Protein 4DUN (pdb70)

Foldseek 3Di:
DWKKFWKAFLDPDPLFHAIEIEIEDQDDDDPVVLLCVLLVVQGQKYWYWHDDDPAIEIWIYGNHGTDFDDPRVVQVNVLCCCVPPVPNDAWHWYQTSNGIFIWGCDPQKIKGKFFQDAWAWDDDDPLLCVLLQDDAPTWTDDLETEGEHAAPVVQLPDDDDLVSVVVVVSHQWYKYKYQDPPWRIEIWIGGSVVVDTGSDDQVVCSHVQVVSCVVVVDQWTWYKYPDPSIGIWTWGHDDPRMIMTMRGMDTDDIDDDDD

Organism: Clostridioides difficile (strain 630) (NCBI:txid272563)

Nearest PDB structures (foldseek):
  4dun-assembly1_A-2  TM=1.004E+00  e=3.482E-59  Clostridioides difficile 630
  1s7j-assembly2_B  TM=9.615E-01  e=5.589E-38  Enterococcus faecalis V583
  5iwe-assembly1_A-2  TM=8.434E-01  e=1.874E-20  Pseudomonas fluorescens
  1xub-assembly1_A-2  TM=8.445E-01  e=2.837E-20  Pseudomonas fluorescens
  9f96-assembly1_A  TM=8.084E-01  e=5.776E-20  Pseudomonas fluorescens

Secondary structure (DSSP, 8-state):
-EEEEEEEET-SSTT-SEEEEEEEESS---HHHHHHHHHHH-SSEEEEEEEETTEEEEEEE-SS-EES--HHHHHHHHHHIIIIISTT-SEEEEEETTEEEEEEEETTEEEEEEE----EE----HHHHHHSSS--SEEEESSSEEEE-S-HHHHHH----HHHHTT-TT-S-EEEEEE-SSSSEEEEEEETTTTEEES--STTHHHHHHHHHHHHT-SEEEEEE-SSS-EEEEEEE-SSSEEEEEE-EEEEEEEEE--

Structure (mmCIF, N/CA/C/O backbone):
data_4DUN
#
_entry.id   4DUN
#
_cell.length_a   63.650
_cell.length_b   63.650
_cell.length_c   135.120
_cell.angle_alpha   90.00
_cell.angle_beta   90.00
_cell.angle_gamma   120.00
#
_symmetry.space_group_name_H-M   'P 31 2 1'
#
loop_
_entity.id
_entity.type
_entity.pdbx_description
1 polymer 'Putative phenazine biosynthesis PhzC/PhzF protein'
2 non-polymer 'SULFATE ION'
3 non-polymer 2-[BIS-(2-HYDROXY-ETHYL)-AMINO]-2-HYDROXYMETHYL-PROPANE-1,3-DIOL
4 non-polymer 'NICKEL (II) ION'
5 water water
#
loop_
_atom_site.group_PDB
_atom_site.id
_atom_site.type_symbol
_atom_site.label_atom_id
_atom_site.label_alt_id
_atom_site.label_comp_id
_atom_site.label_asym_id
_atom_site.label_entity_id
_atom_site.label_seq_id
_atom_site.pdbx_PDB_ins_code
_atom_site.Cartn_x
_atom_site.Cartn_y
_atom_site.Cartn_z
_atom_site.occupancy
_atom_site.B_iso_or_equiv
_atom_site.auth_seq_id
_atom_site.auth_comp_id
_atom_site.auth_asym_id
_atom_site.auth_atom_id
_atom_site.pdbx_PDB_model_num
ATOM 1 N N . ALA A 1 3 ? 28.757 38.091 59.657 0.50 38.22 0 ALA A N 1
ATOM 2 C CA . ALA A 1 3 ? 28.733 38.710 58.338 0.50 37.54 0 ALA A CA 1
ATOM 3 C C . ALA A 1 3 ? 27.298 38.878 57.829 0.50 40.35 0 ALA A C 1
ATOM 4 O O . ALA A 1 3 ? 27.024 39.842 57.116 0.50 40.19 0 ALA A O 1
ATOM 6 N N . MET A 1 4 ? 26.381 37.953 58.202 1.00 35.22 1 MET A N 1
ATOM 7 C CA . MET A 1 4 ? 24.988 38.034 57.780 1.00 33.31 1 MET A CA 1
ATOM 8 C C . MET A 1 4 ? 24.105 38.437 58.963 1.00 28.67 1 MET A C 1
ATOM 9 O O . MET A 1 4 ? 24.238 37.882 60.062 1.00 25.54 1 MET A O 1
ATOM 14 N N . GLU A 1 5 ? 23.225 39.429 58.741 1.00 23.43 2 GLU A N 1
ATOM 15 C CA . GLU A 1 5 ? 22.283 39.900 59.772 1.00 21.37 2 GLU A CA 1
ATOM 16 C C . GLU A 1 5 ? 21.230 38.834 60.006 1.00 22.85 2 GLU A C 1
ATOM 17 O O . GLU A 1 5 ? 20.747 38.218 59.049 1.00 23.28 2 GLU A O 1
ATOM 23 N N . TYR A 1 6 ? 20.878 38.595 61.266 1.00 18.47 3 TYR A N 1
ATOM 24 C CA . TYR A 1 6 ? 19.934 37.528 61.600 1.00 17.01 3 TYR A CA 1
ATOM 25 C C . TYR A 1 6 ? 18.950 38.021 62.654 1.00 19.34 3 TYR A C 1
ATOM 26 O O . TYR A 1 6 ? 19.334 38.730 63.596 1.00 18.97 3 TYR A O 1
ATOM 35 N N . TYR A 1 7 ? 17.670 37.680 62.454 1.00 15.06 4 TYR A N 1
ATOM 36 C CA . TYR A 1 7 ? 16.555 38.129 63.269 1.00 15.22 4 TYR A CA 1
ATOM 37 C C . TYR A 1 7 ? 15.616 36.993 63.568 1.00 19.50 4 TYR A C 1
ATOM 38 O O . TYR A 1 7 ? 15.358 36.164 62.690 1.00 19.45 4 TYR A O 1
ATOM 47 N N . ILE A 1 8 ? 15.059 36.977 64.778 1.00 16.01 5 ILE A N 1
ATOM 48 C CA . ILE A 1 8 ? 13.989 36.051 65.157 1.00 15.20 5 ILE A CA 1
ATOM 49 C C . ILE A 1 8 ? 12.758 36.916 65.351 1.00 18.76 5 ILE A C 1
ATOM 50 O O . ILE A 1 8 ? 12.779 37.826 66.177 1.00 18.13 5 ILE A O 1
ATOM 55 N N . VAL A 1 9 ? 11.713 36.659 64.564 1.00 15.52 6 VAL A N 1
ATOM 56 C CA . VAL A 1 9 ? 10.499 37.479 64.537 1.00 15.69 6 VAL A CA 1
ATOM 57 C C . VAL A 1 9 ? 9.273 36.612 64.730 1.00 19.36 6 VAL A C 1
ATOM 58 O O . VAL A 1 9 ? 9.167 35.559 64.092 1.00 18.55 6 VAL A O 1
ATOM 62 N N . ASP A 1 10 ? 8.309 37.104 65.533 1.00 16.30 7 ASP A N 1
ATOM 63 C CA . ASP A 1 10 ? 7.004 36.451 65.730 1.00 15.52 7 ASP A CA 1
ATOM 64 C C . ASP A 1 10 ? 5.982 37.097 64.792 1.00 18.65 7 ASP A C 1
ATOM 65 O O . ASP A 1 10 ? 5.707 38.289 64.930 1.00 18.19 7 ASP A O 1
ATOM 70 N N A SER A 1 11 ? 5.426 36.315 63.852 0.50 15.24 8 SER A N 1
ATOM 71 N N B SER A 1 11 ? 5.446 36.325 63.828 0.50 16.08 8 SER A N 1
ATOM 72 C CA A SER A 1 11 ? 4.445 36.808 62.873 0.50 14.92 8 SER A CA 1
ATOM 73 C CA B SER A 1 11 ? 4.464 36.824 62.849 0.50 16.12 8 SER A CA 1
ATOM 74 C C A SER A 1 11 ? 3.035 36.642 63.387 0.50 18.10 8 SER A C 1
ATOM 75 C C B SER A 1 11 ? 3.048 36.648 63.374 0.50 18.72 8 SER A C 1
ATOM 76 O O A SER A 1 11 ? 2.755 35.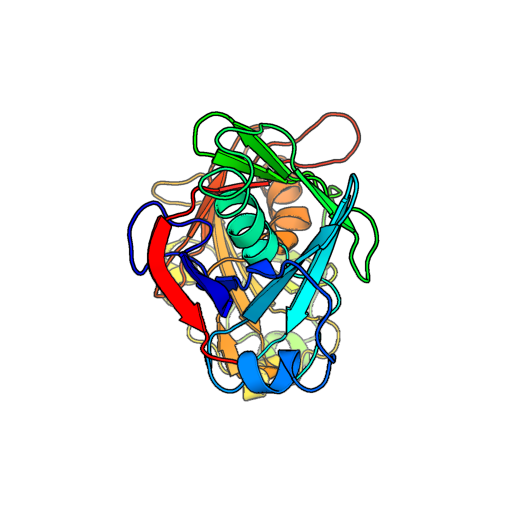652 64.062 0.50 17.11 8 SER A O 1
ATOM 77 O O B SER A 1 11 ? 2.779 35.651 64.043 0.50 17.84 8 SER A O 1
ATOM 82 N N . PHE A 1 12 ? 2.137 37.595 63.045 1.00 15.78 9 PHE A N 1
ATOM 83 C CA . PHE A 1 12 ? 0.726 37.624 63.519 1.00 15.25 9 PHE A CA 1
ATOM 84 C C . PHE A 1 12 ? 0.711 37.655 65.074 1.00 20.52 9 PHE A C 1
ATOM 85 O O . PHE A 1 12 ? -0.096 36.970 65.715 1.00 19.34 9 PHE A O 1
ATOM 93 N N . ALA A 1 13 ? 1.653 38.403 65.661 1.00 18.81 10 ALA A N 1
ATOM 94 C CA . ALA A 1 13 ? 1.796 38.495 67.112 1.00 20.70 10 ALA A CA 1
ATOM 95 C C . ALA A 1 13 ? 1.687 39.924 67.555 1.00 28.17 10 ALA A C 1
ATOM 96 O O . ALA A 1 13 ? 2.357 40.788 66.986 1.00 25.50 10 ALA A O 1
ATOM 98 N N . THR A 1 14 ? 0.816 40.148 68.553 1.00 30.16 11 THR A N 1
ATOM 99 C CA . THR A 1 14 ? 0.493 41.424 69.208 1.00 32.54 11 THR A CA 1
ATOM 100 C C . THR A 1 14 ? 1.468 41.638 70.380 1.00 36.92 11 THR A C 1
ATOM 101 O O . THR A 1 14 ? 1.545 42.758 70.896 1.00 40.40 11 THR A O 1
ATOM 105 N N . LYS A 1 15 ? 2.203 40.552 70.799 1.00 27.22 12 LYS A N 1
ATOM 106 C CA . LYS A 1 15 ? 3.165 40.477 71.911 1.00 24.90 12 LYS A CA 1
ATOM 107 C C . LYS A 1 15 ? 4.224 39.394 71.662 1.00 24.54 12 LYS A C 1
ATOM 108 O O . LYS A 1 15 ? 3.951 38.409 70.980 1.00 22.08 12 LYS A O 1
ATOM 114 N N . LEU A 1 16 ? 5.397 39.537 72.276 1.00 22.64 13 LEU A N 1
ATOM 115 C CA . LEU A 1 16 ? 6.469 38.550 72.220 1.00 21.84 13 LEU A CA 1
ATOM 116 C C . LEU A 1 16 ? 5.967 37.191 72.725 1.00 22.09 13 LEU A C 1
ATOM 117 O O . LEU A 1 16 ? 5.115 37.159 73.633 1.00 21.51 13 LEU A O 1
ATOM 122 N N . PHE A 1 17 ? 6.460 36.085 72.109 1.00 18.85 14 PHE A N 1
ATOM 123 C CA . PHE A 1 17 ? 6.185 34.649 72.385 1.00 18.73 14 PHE A CA 1
ATOM 124 C C . PHE A 1 17 ? 4.820 34.164 71.849 1.00 21.56 14 PHE A C 1
ATOM 125 O O . PHE A 1 17 ? 4.395 33.035 72.142 1.00 22.17 14 PHE A O 1
ATOM 133 N N . LYS A 1 18 ? 4.150 35.010 71.074 1.00 18.21 15 LYS A N 1
ATOM 134 C CA . LYS A 1 18 ? 2.881 34.682 70.441 1.00 17.18 15 LYS A CA 1
ATOM 135 C C . LYS A 1 18 ? 3.129 34.542 68.943 1.00 19.43 15 LYS A C 1
ATOM 136 O O . LYS A 1 18 ? 4.272 34.677 6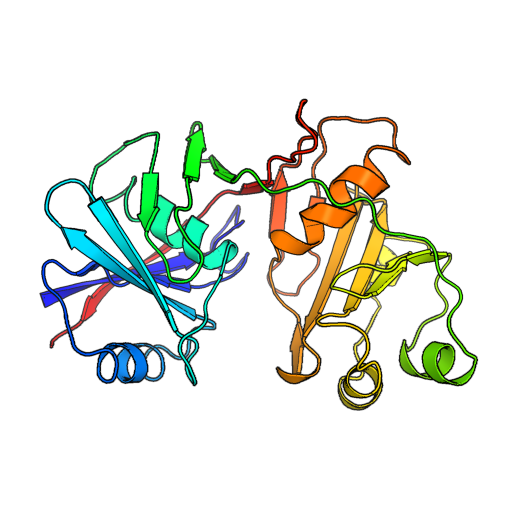8.472 1.00 18.84 15 LYS A O 1
ATOM 142 N N . GLY A 1 19 ? 2.083 34.215 68.206 1.00 16.73 16 GLY A N 1
ATOM 143 C CA . GLY A 1 19 ? 2.188 34.101 66.759 1.00 14.91 16 GLY A CA 1
ATOM 144 C C . GLY A 1 19 ? 3.048 32.952 66.275 1.00 18.97 16 GLY A C 1
ATOM 145 O O . GLY A 1 19 ? 3.313 31.999 67.027 1.00 18.75 16 GLY A O 1
ATOM 146 N N . ASN A 1 20 ? 3.494 33.046 65.015 1.00 15.88 17 ASN A N 1
ATOM 147 C CA . ASN A 1 20 ? 4.283 31.990 64.348 1.00 15.26 17 ASN A CA 1
ATOM 148 C C . ASN A 1 20 ? 5.765 32.446 64.222 1.00 20.51 17 ASN A C 1
ATOM 149 O O . ASN A 1 20 ? 6.039 33.402 63.481 1.00 21.69 17 ASN A O 1
ATOM 154 N N . PRO A 1 21 ? 6.721 31.834 64.983 1.00 17.78 18 PRO A N 1
ATOM 155 C CA . PRO A 1 21 ? 8.111 32.329 64.952 1.00 17.63 18 PRO A CA 1
ATOM 156 C C . PRO A 1 21 ? 8.909 31.914 63.707 1.00 21.14 18 PRO A C 1
ATOM 157 O O . PRO A 1 21 ? 8.805 30.780 63.223 1.00 19.66 18 PRO A O 1
ATOM 161 N N . ALA A 1 22 ? 9.716 32.850 63.188 1.00 18.35 19 ALA A N 1
ATOM 162 C CA . ALA A 1 22 ? 10.596 32.571 62.046 1.00 16.90 19 ALA A CA 1
ATOM 163 C C . ALA A 1 22 ? 11.959 33.196 62.258 1.00 18.71 19 ALA A C 1
ATOM 164 O O . ALA A 1 22 ? 12.072 34.255 62.877 1.00 18.66 19 ALA A O 1
ATOM 166 N N . GLY A 1 23 ? 12.985 32.541 61.733 1.00 14.94 20 GLY A N 1
ATOM 167 C CA . GLY A 1 23 ? 14.319 33.114 61.626 1.00 14.34 20 GLY A CA 1
ATOM 168 C C . GLY A 1 23 ? 14.330 33.867 60.303 1.00 18.12 20 GLY A C 1
ATOM 169 O O . GLY A 1 23 ? 13.647 33.466 59.355 1.00 18.45 20 GLY A O 1
ATOM 170 N N . VAL A 1 24 ? 15.031 35.001 60.225 1.00 14.72 21 VAL A N 1
ATOM 171 C CA . VAL A 1 24 ? 15.140 35.788 58.993 1.00 14.30 21 VAL A CA 1
ATOM 172 C C . VAL A 1 24 ? 16.609 36.162 58.830 1.00 19.21 21 VAL A C 1
ATOM 173 O O . VAL A 1 24 ? 17.138 36.928 59.641 1.00 18.57 21 VAL A O 1
ATOM 177 N N A CYS A 1 25 ? 17.254 35.639 57.787 0.50 15.06 22 CYS A N 1
ATOM 178 N N B CYS A 1 25 ? 17.251 35.616 57.782 0.50 18.40 22 CYS A N 1
ATOM 179 C CA A CYS A 1 25 ? 18.669 35.874 57.507 0.50 15.49 22 CYS A CA 1
ATOM 180 C CA B CYS A 1 25 ? 18.638 35.896 57.407 0.50 20.40 22 CYS A CA 1
ATOM 181 C C A CYS A 1 25 ? 18.798 36.771 56.268 0.50 20.41 22 CYS A C 1
ATOM 182 C C B CYS A 1 25 ? 18.625 36.895 56.284 0.50 22.97 22 CYS A C 1
ATOM 183 O O A CYS A 1 25 ? 18.330 36.389 55.189 0.50 19.85 22 CYS A O 1
ATOM 184 O O B CYS A 1 25 ? 17.924 36.684 55.284 0.50 22.35 22 CYS A O 1
ATOM 189 N N . VAL A 1 26 ? 19.381 37.984 56.434 1.00 19.09 23 VAL A N 1
ATOM 190 C CA . VAL A 1 26 ? 19.486 38.971 55.363 1.00 19.87 23 VAL A CA 1
ATOM 191 C C . VAL A 1 26 ? 20.908 38.934 54.824 1.00 23.92 23 VAL A C 1
ATOM 192 O O . VAL A 1 26 ? 21.867 39.157 55.579 1.00 23.27 23 VAL A O 1
ATOM 196 N N . LEU A 1 27 ? 21.040 38.607 53.525 1.00 22.33 24 LEU A N 1
ATOM 197 C CA . LEU A 1 27 ? 22.342 38.444 52.872 1.00 24.35 24 LEU A CA 1
ATOM 198 C C . LEU A 1 27 ? 22.632 39.510 51.836 1.00 30.16 24 LEU A C 1
ATOM 199 O O . LEU A 1 27 ? 21.748 39.858 51.048 1.00 29.79 24 LEU A O 1
ATOM 204 N N . ASP A 1 28 ? 23.901 39.953 51.779 1.00 35.74 25 ASP A N 1
ATOM 205 C CA . ASP A 1 28 ? 24.390 40.915 50.786 1.00 38.74 25 ASP A CA 1
ATOM 206 C C . ASP A 1 28 ? 24.739 40.192 49.491 1.00 42.33 25 ASP A C 1
ATOM 207 O O . ASP A 1 28 ? 24.689 40.778 48.408 1.00 45.74 25 ASP A O 1
ATOM 212 N N . ARG A 1 29 ? 25.151 38.929 49.620 1.00 34.89 26 ARG A N 1
ATOM 213 C CA . ARG A 1 29 ? 25.576 38.064 48.522 1.00 34.94 26 ARG A CA 1
ATOM 214 C C . ARG A 1 29 ? 24.952 36.682 48.658 1.00 36.15 26 ARG A C 1
ATOM 215 O O . ARG A 1 29 ? 24.515 36.307 49.743 1.00 33.90 26 ARG A O 1
ATOM 223 N N . ARG A 1 30 ? 24.967 35.909 47.572 1.00 32.77 27 ARG A N 1
ATOM 224 C CA . ARG A 1 30 ? 24.450 34.547 47.562 1.00 31.31 27 ARG A CA 1
ATOM 225 C C . ARG A 1 30 ? 25.325 33.632 48.359 1.00 31.63 27 ARG A C 1
ATOM 226 O O . ARG A 1 30 ? 26.553 33.774 48.354 1.00 31.43 27 ARG A O 1
ATOM 234 N N . ILE A 1 31 ? 24.693 32.666 49.023 1.00 25.39 28 ILE A N 1
ATOM 235 C CA . ILE A 1 31 ? 25.394 31.607 49.732 1.00 23.37 28 ILE A CA 1
ATOM 236 C C . ILE A 1 31 ? 24.823 30.275 49.191 1.00 24.48 28 ILE A C 1
ATOM 237 O O . ILE A 1 31 ? 23.687 30.262 48.687 1.00 24.25 28 ILE A O 1
ATOM 242 N N . PRO A 1 32 ? 25.548 29.151 49.293 1.00 21.42 29 PRO A N 1
ATOM 243 C CA . PRO A 1 32 ? 24.998 27.894 48.769 1.00 21.26 29 PRO A CA 1
ATOM 244 C C . PRO A 1 32 ? 23.692 27.487 49.448 1.00 23.34 29 PRO A C 1
ATOM 245 O O . PRO A 1 32 ? 23.513 27.768 50.638 1.00 20.20 29 PRO A O 1
ATOM 249 N N . LEU A 1 33 ? 22.786 26.824 48.695 1.00 20.92 30 LEU A N 1
ATOM 250 C CA . LEU A 1 33 ? 21.523 26.295 49.249 1.00 20.48 30 LEU A CA 1
ATOM 251 C C . LEU A 1 33 ? 21.819 25.307 50.382 1.00 24.45 30 LEU A C 1
ATOM 252 O O . LEU A 1 33 ? 21.060 25.273 51.357 1.00 23.15 30 LEU A O 1
ATOM 257 N N A GLU A 1 34 ? 22.913 24.507 50.267 0.50 20.64 31 GLU A N 1
ATOM 258 N N B GLU A 1 34 ? 22.928 24.520 50.254 0.50 21.70 31 GLU A N 1
ATOM 259 C CA A GLU A 1 34 ? 23.308 23.558 51.321 0.50 20.04 31 GLU A CA 1
ATOM 260 C CA B GLU A 1 34 ? 23.401 23.562 51.267 0.50 21.71 31 GLU A CA 1
ATOM 261 C C A GLU A 1 34 ? 23.672 24.298 52.624 0.50 22.73 31 GLU A C 1
ATOM 262 C C B GLU A 1 34 ? 23.694 24.291 52.598 0.50 23.59 31 GLU A C 1
ATOM 263 O O A GLU A 1 34 ? 23.388 23.789 53.712 0.50 21.55 31 GLU A O 1
ATOM 264 O O B GLU A 1 34 ? 23.386 23.768 53.673 0.50 22.62 31 GLU A O 1
ATOM 275 N N . LEU A 1 35 ? 24.279 25.496 52.513 1.00 19.59 32 LEU A N 1
ATOM 276 C CA . LEU A 1 35 ? 24.598 26.311 53.689 1.00 18.76 32 LEU A CA 1
ATOM 277 C C . LEU A 1 35 ? 23.301 26.906 54.282 1.00 19.71 32 LEU A C 1
ATOM 278 O O . LEU A 1 35 ? 23.173 26.948 55.508 1.00 17.49 32 LEU A O 1
ATOM 283 N N . MET A 1 36 ? 22.331 27.335 53.417 1.00 16.79 33 MET A N 1
ATOM 284 C CA . MET A 1 36 ? 21.051 27.843 53.928 1.00 15.37 33 MET A CA 1
ATOM 285 C C . MET A 1 36 ? 20.363 26.739 54.739 1.00 17.88 33 MET A C 1
ATOM 286 O O . MET A 1 36 ? 19.856 27.013 55.829 1.00 17.67 33 MET A O 1
ATOM 291 N N . GLN A 1 37 ? 20.386 25.475 54.229 1.00 17.63 34 GLN A N 1
ATOM 292 C CA . GLN A 1 37 ? 19.783 24.351 54.938 1.00 16.77 34 GLN A CA 1
ATOM 293 C C . GLN A 1 37 ? 20.460 24.128 56.295 1.00 19.57 34 GLN A C 1
ATOM 294 O O . GLN A 1 37 ? 19.756 23.915 57.293 1.00 19.44 34 GLN A O 1
ATOM 300 N N . LYS A 1 38 ? 21.817 24.157 56.341 1.00 16.84 35 LYS A N 1
ATOM 301 C CA . LYS A 1 38 ? 22.550 23.955 57.613 1.00 17.79 35 LYS A CA 1
ATOM 302 C C . LYS A 1 38 ? 22.174 25.015 58.625 1.00 18.79 35 LYS A C 1
ATOM 303 O O . LYS A 1 38 ? 21.979 24.696 59.811 1.00 18.53 35 LYS A O 1
ATOM 309 N N . ILE A 1 39 ? 22.045 26.271 58.155 1.00 16.02 36 ILE A N 1
ATOM 310 C CA . ILE A 1 39 ? 21.657 27.409 59.005 1.00 14.18 36 ILE A CA 1
ATOM 311 C C . ILE A 1 39 ? 20.246 27.192 59.554 1.00 17.30 36 ILE A C 1
ATOM 312 O O . ILE A 1 39 ? 20.037 27.390 60.755 1.00 16.53 36 ILE A O 1
ATOM 317 N N . ALA A 1 40 ? 19.301 26.753 58.701 1.00 16.58 37 ALA A N 1
ATOM 318 C CA . ALA A 1 40 ? 17.907 26.503 59.132 1.00 17.66 37 ALA A CA 1
ATOM 319 C C . ALA A 1 40 ? 17.852 25.360 60.166 1.00 20.46 37 ALA A C 1
ATOM 320 O O . ALA A 1 40 ? 17.091 25.455 61.131 1.00 19.75 37 ALA A O 1
ATOM 322 N N A GLU A 1 41 ? 18.677 24.321 59.979 0.50 17.37 38 GLU A N 1
ATOM 323 N N B GLU A 1 41 ? 18.678 24.304 59.984 0.50 17.50 38 GLU A N 1
ATOM 324 C CA A GLU A 1 41 ? 18.774 23.186 60.891 0.50 17.34 38 GLU A CA 1
ATOM 325 C CA B GLU A 1 41 ? 18.761 23.193 60.938 0.50 17.51 38 GLU A CA 1
ATOM 326 C C A GLU A 1 41 ? 19.363 23.631 62.248 0.50 20.03 38 GLU A C 1
ATOM 327 C C B GLU A 1 41 ? 19.301 23.704 62.270 0.50 19.92 38 GLU A C 1
ATOM 328 O O A GLU A 1 41 ? 18.907 23.162 63.299 0.50 18.94 38 GLU A O 1
ATOM 329 O O B GLU A 1 41 ? 18.771 23.338 63.323 0.50 18.71 38 GLU A O 1
ATOM 340 N N . GLU A 1 42 ? 20.365 24.531 62.214 1.00 16.82 39 GLU A N 1
ATOM 341 C CA . GLU A 1 42 ? 21.036 25.079 63.400 1.00 16.96 39 GLU A CA 1
ATOM 342 C C . GLU A 1 42 ? 20.062 25.951 64.218 1.00 18.95 39 GLU A C 1
ATOM 343 O O . GLU A 1 42 ? 19.991 25.814 65.446 1.00 18.14 39 GLU A O 1
ATOM 349 N N . ASN A 1 43 ? 19.282 26.801 63.537 1.00 16.10 40 ASN A N 1
ATOM 350 C CA . ASN A 1 43 ? 18.280 27.628 64.199 1.00 15.62 40 ASN A CA 1
ATOM 351 C C . ASN A 1 43 ? 17.179 26.781 64.859 1.00 19.57 40 ASN A C 1
ATOM 352 O O . ASN A 1 43 ? 16.708 27.119 65.955 1.00 17.46 40 ASN A O 1
ATOM 357 N N . ASN A 1 44 ? 16.781 25.682 64.189 1.00 16.64 41 ASN A N 1
ATOM 358 C CA . ASN A 1 44 ? 15.720 24.770 64.622 1.00 17.11 41 ASN A CA 1
ATOM 359 C C . ASN A 1 44 ? 14.360 25.486 64.793 1.00 21.07 41 ASN A C 1
ATOM 360 O O . ASN A 1 44 ? 13.479 25.005 65.514 1.00 20.18 41 ASN A O 1
ATOM 365 N N . LEU A 1 45 ? 14.188 26.627 64.112 1.00 17.63 42 LEU A N 1
ATOM 366 C CA . LEU A 1 45 ? 12.913 27.321 64.118 1.00 16.99 42 LEU A CA 1
ATOM 367 C C . LEU A 1 45 ? 12.031 26.709 63.002 1.00 19.17 42 LEU A C 1
ATOM 368 O O . LEU A 1 45 ? 12.573 26.109 62.074 1.00 19.02 42 LEU A O 1
ATOM 373 N N . PRO A 1 46 ? 10.680 26.802 63.094 1.00 16.33 43 PRO A N 1
ATOM 374 C CA . PRO A 1 46 ? 9.806 26.165 62.079 1.00 15.72 43 PRO A CA 1
ATOM 375 C C . PRO A 1 46 ? 10.245 26.460 60.637 1.00 18.83 43 PRO A C 1
ATOM 376 O O . PRO A 1 46 ? 10.275 25.559 59.790 1.00 17.14 43 PRO A O 1
ATOM 380 N N . GLU A 1 47 ? 10.662 27.710 60.396 1.00 16.06 44 GLU A N 1
ATOM 381 C CA . GLU A 1 47 ? 11.290 28.126 59.146 1.00 15.69 44 GLU A CA 1
ATOM 382 C C . GLU A 1 47 ? 12.340 29.182 59.410 1.00 18.76 44 GLU A C 1
ATOM 383 O O . GLU A 1 47 ? 12.186 29.995 60.340 1.00 18.91 44 GLU A O 1
ATOM 389 N N . THR A 1 48 ? 13.386 29.196 58.561 1.00 15.15 45 THR A N 1
ATOM 390 C CA . THR A 1 48 ? 14.343 30.294 58.420 1.00 15.16 45 THR A CA 1
ATOM 391 C C . THR A 1 48 ? 14.161 30.818 57.005 1.00 17.88 45 THR A C 1
ATOM 392 O O . THR A 1 48 ? 14.285 30.052 56.033 1.00 17.47 45 THR A O 1
ATOM 396 N N . ALA A 1 49 ? 13.868 32.119 56.896 1.00 15.28 46 ALA A N 1
ATOM 397 C CA . ALA A 1 49 ? 13.731 32.849 55.636 1.00 15.87 46 ALA A CA 1
ATOM 398 C C . ALA A 1 49 ? 15.085 33.460 55.272 1.00 18.88 46 ALA A C 1
ATOM 399 O O . ALA A 1 49 ? 15.802 33.943 56.159 1.00 19.08 46 ALA A O 1
ATOM 401 N N . PHE A 1 50 ? 15.466 33.365 54.005 1.00 14.94 47 PHE A N 1
ATOM 402 C CA . PHE A 1 50 ? 16.730 33.926 53.517 1.00 15.51 47 PHE A CA 1
ATOM 403 C C . PHE A 1 50 ? 16.401 34.954 52.481 1.00 19.82 47 PHE A C 1
ATOM 404 O O . PHE A 1 50 ? 15.778 34.609 51.4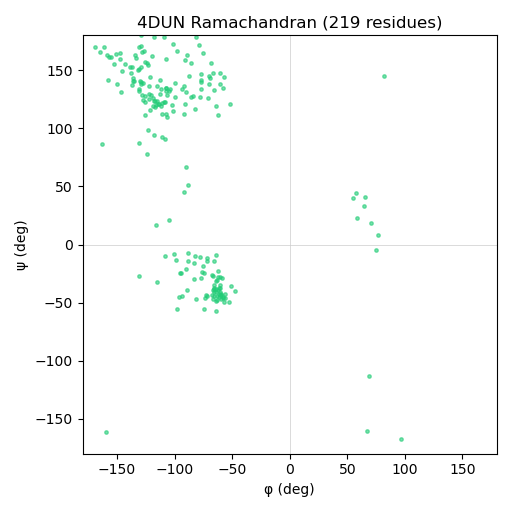73 1.00 18.51 47 PHE A O 1
ATOM 412 N N . VAL A 1 51 ? 16.793 36.209 52.722 1.00 18.78 48 VAL A N 1
ATOM 413 C CA . VAL A 1 51 ? 16.549 37.319 51.802 1.00 20.46 48 VAL A CA 1
ATOM 414 C C . VAL A 1 51 ? 17.874 37.710 51.164 1.00 25.02 48 VAL A C 1
ATOM 415 O O . VAL A 1 51 ? 18.826 38.051 51.883 1.00 23.95 48 VAL A O 1
ATOM 419 N N . VAL A 1 52 ? 17.937 37.673 49.825 1.00 23.24 49 VAL A N 1
ATOM 420 C CA . VAL A 1 52 ? 19.114 38.125 49.091 1.00 25.69 49 VAL A CA 1
ATOM 421 C C . VAL A 1 52 ? 18.789 39.496 48.564 1.00 34.00 49 VAL A C 1
ATOM 422 O O . VAL A 1 52 ? 17.878 39.644 47.738 1.00 33.47 49 VAL A O 1
ATOM 426 N N . LYS A 1 53 ? 19.506 40.509 49.052 1.00 33.72 50 LYS A N 1
ATOM 427 C CA . LYS A 1 53 ? 19.269 41.853 48.552 1.00 37.09 50 LYS A CA 1
ATOM 428 C C . LYS A 1 53 ? 20.220 42.104 47.401 1.00 46.28 50 LYS A C 1
ATOM 429 O O . LYS A 1 53 ? 21.435 42.065 47.590 1.00 46.34 50 LYS A O 1
ATOM 435 N N . GLY A 1 54 ? 19.642 42.228 46.205 1.00 46.52 51 GLY A N 1
ATOM 436 C CA . GLY A 1 54 ? 20.344 42.505 44.952 1.00 48.84 51 GLY A CA 1
ATOM 437 C C . GLY A 1 54 ? 19.909 43.821 44.336 1.00 56.22 51 GLY A C 1
ATOM 438 O O . GLY A 1 54 ? 19.018 44.493 44.869 1.00 56.43 51 GLY A O 1
ATOM 439 N N . LYS A 1 55 ? 20.514 44.196 43.196 1.00 55.87 52 LYS A N 1
ATOM 440 C CA . LYS A 1 55 ? 20.191 45.449 42.504 1.00 58.52 52 LYS A CA 1
ATOM 441 C C . LYS A 1 55 ? 18.721 45.443 42.049 1.00 64.38 52 LYS A C 1
ATOM 442 O O . LYS A 1 55 ? 18.327 44.642 41.197 1.00 65.39 52 LYS A O 1
ATOM 448 N N . GLY A 1 56 ? 17.927 46.298 42.681 1.00 60.74 53 GLY A N 1
ATOM 449 C CA . GLY A 1 56 ? 16.510 46.464 42.383 1.00 61.17 53 GLY A CA 1
ATOM 450 C C . GLY A 1 56 ? 15.538 45.390 42.847 1.00 61.42 53 GLY A C 1
ATOM 451 O O . GLY A 1 56 ? 14.334 45.590 42.668 1.00 62.18 53 GLY A O 1
ATOM 452 N N . ASN A 1 57 ? 16.006 44.247 43.442 1.00 54.34 54 ASN A N 1
ATOM 453 C CA . ASN A 1 57 ? 15.061 43.197 43.890 1.00 51.90 54 ASN A CA 1
ATOM 454 C C . ASN A 1 57 ? 15.485 42.402 45.155 1.00 51.43 54 ASN A C 1
ATOM 455 O O . ASN A 1 57 ? 16.659 42.414 45.544 1.00 51.09 54 ASN A O 1
ATOM 460 N N . TYR A 1 58 ? 14.512 41.666 45.756 1.00 28.52 55 TYR A N 1
ATOM 461 C CA . TYR A 1 58 ? 14.748 40.737 46.862 1.00 25.48 55 TYR A CA 1
ATOM 462 C C . TYR A 1 58 ? 14.375 39.333 46.454 1.00 27.96 55 TYR A C 1
ATOM 463 O O . TYR A 1 58 ? 13.227 39.102 46.069 1.00 26.02 55 TYR A O 1
ATOM 472 N N . GLU A 1 59 ? 15.325 38.393 46.553 1.00 23.03 56 GLU A N 1
ATOM 473 C CA . GLU A 1 59 ? 15.028 36.976 46.358 1.00 21.18 56 GLU A CA 1
ATOM 474 C C . GLU A 1 59 ? 14.753 36.415 47.713 1.00 22.41 56 GLU A C 1
ATOM 475 O O . GLU A 1 59 ? 15.507 36.709 48.645 1.00 23.02 56 GLU A O 1
ATOM 481 N N . LEU A 1 60 ? 13.690 35.639 47.848 1.00 16.23 57 LEU A N 1
ATOM 482 C CA . LEU A 1 60 ? 13.294 35.086 49.151 1.00 15.63 57 LEU A CA 1
ATOM 483 C C . LEU A 1 60 ? 13.123 33.582 49.047 1.00 19.60 57 LEU A C 1
ATOM 484 O O . LEU A 1 60 ? 12.382 33.110 48.184 1.00 19.51 57 LEU A O 1
ATOM 489 N N . ARG A 1 61 ? 13.851 32.866 49.904 1.00 15.54 58 ARG A N 1
ATOM 490 C CA . ARG A 1 61 ? 13.684 31.433 50.111 1.00 14.37 58 ARG A CA 1
ATOM 491 C C . ARG A 1 61 ? 13.381 31.088 51.581 1.00 18.85 58 ARG A C 1
ATOM 492 O O . ARG A 1 61 ? 13.716 31.808 52.439 1.00 18.12 58 ARG A O 1
ATOM 500 N N . TRP A 1 62 ? 12.731 29.973 51.783 1.00 15.96 59 TRP A N 1
ATOM 501 C CA . TRP A 1 62 ? 12.423 29.490 53.104 1.00 16.05 59 TRP A CA 1
ATOM 502 C C . TRP A 1 62 ? 12.849 28.045 53.253 1.00 18.24 59 TRP A C 1
ATOM 503 O O . TRP A 1 62 ? 12.644 27.249 52.388 1.00 16.52 59 TRP A O 1
ATOM 514 N N . PHE A 1 63 ? 13.393 27.748 54.418 1.00 16.04 60 PHE A N 1
ATOM 515 C CA . PHE A 1 63 ? 13.829 26.405 54.758 1.00 15.95 60 PHE A CA 1
ATOM 516 C C . PHE A 1 63 ? 13.296 26.013 56.111 1.00 19.21 60 PHE A C 1
ATOM 517 O O . PHE A 1 63 ? 13.424 26.783 57.069 1.00 17.93 60 PHE A O 1
ATOM 525 N N . THR A 1 64 ? 12.742 24.804 56.212 1.00 17.45 61 THR A N 1
ATOM 526 C CA . THR A 1 64 ? 12.418 24.253 57.526 1.00 16.98 61 THR A CA 1
ATOM 527 C C . THR A 1 64 ? 13.761 23.681 58.048 1.00 19.31 61 THR A C 1
ATOM 528 O O . THR A 1 64 ? 14.715 23.620 57.262 1.00 18.52 61 THR A O 1
ATOM 532 N N . PRO A 1 65 ? 13.847 23.110 59.264 1.00 17.57 62 PRO A N 1
ATOM 533 C CA . PRO A 1 65 ? 15.117 22.474 59.675 1.00 19.32 62 PRO A CA 1
ATOM 534 C C . PRO A 1 65 ? 15.500 21.250 58.806 1.00 24.35 62 PRO A C 1
ATOM 535 O O . PRO A 1 65 ? 16.617 20.738 58.938 1.00 24.47 62 PRO A O 1
ATOM 539 N N . LYS A 1 66 ? 14.579 20.789 57.920 1.00 21.04 63 LYS A N 1
ATOM 540 C CA . LYS A 1 66 ? 14.778 19.599 57.091 1.00 22.49 63 LYS A CA 1
ATOM 541 C C . LYS A 1 66 ? 14.839 19.821 55.569 1.00 24.89 63 LYS A C 1
ATOM 542 O O . LYS A 1 66 ? 15.488 19.014 54.888 1.00 24.41 63 LYS A O 1
ATOM 548 N N . ALA A 1 67 ? 14.115 20.820 55.015 1.00 19.41 64 ALA A N 1
ATOM 549 C CA . ALA A 1 67 ? 14.061 20.997 53.563 1.00 19.98 64 ALA A CA 1
ATOM 550 C C . ALA A 1 67 ? 13.708 22.401 53.142 1.00 20.66 64 ALA A C 1
ATOM 551 O O . ALA A 1 67 ? 13.098 23.158 53.909 1.00 20.36 64 ALA A O 1
ATOM 553 N N . GLU A 1 68 ? 14.009 22.719 51.878 1.00 17.57 65 GLU A N 1
ATOM 554 C CA . GLU A 1 68 ? 13.559 23.971 51.293 1.00 17.42 65 GLU A CA 1
ATOM 555 C C . GLU A 1 68 ? 12.078 23.826 50.930 1.00 23.05 65 GLU A C 1
ATOM 556 O O . GLU A 1 68 ? 11.660 22.747 50.516 1.00 23.77 65 GLU A O 1
ATOM 562 N N . ILE A 1 69 ? 11.279 24.879 51.131 1.00 19.73 66 ILE A N 1
ATOM 563 C CA . ILE A 1 69 ? 9.843 24.828 50.821 1.00 18.53 66 ILE A CA 1
ATOM 564 C C . ILE A 1 69 ? 9.549 25.893 49.775 1.00 21.70 66 ILE A C 1
ATOM 565 O O . ILE A 1 69 ? 10.367 26.805 49.583 1.00 20.62 66 ILE A O 1
ATOM 570 N N . ASP A 1 70 ? 8.395 25.781 49.095 1.00 20.09 67 ASP A N 1
ATOM 571 C CA . ASP A 1 70 ? 8.088 26.687 47.982 1.00 21.63 67 ASP A CA 1
ATOM 572 C C . ASP A 1 70 ? 7.138 27.835 48.307 1.00 24.58 67 ASP A C 1
ATOM 573 O O . ASP A 1 70 ? 6.929 28.712 47.461 1.00 23.29 67 ASP A O 1
ATOM 578 N N . LEU A 1 71 ? 6.543 27.828 49.495 1.00 20.59 68 LEU A N 1
ATOM 579 C CA . LEU A 1 71 ? 5.639 28.897 49.902 1.00 21.13 68 LEU A CA 1
ATOM 580 C C . LEU A 1 71 ? 5.557 28.937 51.407 1.00 22.87 68 LEU A C 1
ATOM 581 O O . LEU A 1 71 ? 5.511 27.882 52.047 1.00 21.89 68 LEU A O 1
ATOM 586 N N . CYS A 1 72 ? 5.498 30.148 51.972 1.00 18.30 69 CYS A N 1
ATOM 587 C CA . CYS A 1 72 ? 5.357 30.312 53.398 1.00 17.27 69 CYS A CA 1
ATOM 588 C C . CYS A 1 72 ? 4.908 31.718 53.742 1.00 21.65 69 CYS A C 1
ATOM 589 O O . CYS A 1 72 ? 5.741 32.603 53.973 1.00 21.04 69 CYS A O 1
ATOM 592 N N . GLY A 1 73 ? 3.592 31.928 53.733 1.00 19.27 70 GLY A N 1
ATOM 593 C CA . GLY A 1 73 ? 3.019 33.240 54.011 1.00 19.20 70 GLY A CA 1
ATOM 594 C C . GLY A 1 73 ? 3.423 33.857 55.346 1.00 21.11 70 GLY A C 1
ATOM 595 O O . GLY A 1 73 ? 3.777 35.036 55.395 1.00 20.88 70 GLY A O 1
ATOM 596 N N . HIS A 1 74 ? 3.376 33.081 56.435 1.00 18.09 71 HIS A N 1
ATOM 597 C CA . HIS A 1 74 ? 3.677 33.621 57.772 1.00 17.09 71 HIS A CA 1
ATOM 598 C C . HIS A 1 74 ? 5.177 34.030 57.889 1.00 19.69 71 HIS A C 1
ATOM 599 O O . HIS A 1 74 ? 5.460 35.103 58.450 1.00 17.78 71 HIS A O 1
ATOM 606 N N . ALA A 1 75 ? 6.121 33.251 57.303 1.00 18.24 72 ALA A N 1
ATOM 607 C CA . ALA A 1 75 ? 7.540 33.666 57.366 1.00 17.95 72 ALA A CA 1
ATOM 608 C C . ALA A 1 75 ? 7.801 34.820 56.405 1.00 18.53 72 ALA A C 1
ATOM 609 O O . ALA A 1 75 ? 8.714 35.607 56.650 1.00 17.47 72 ALA A O 1
ATOM 611 N N . THR A 1 76 ? 6.968 34.955 55.332 1.00 16.01 73 THR A N 1
ATOM 612 C CA . THR A 1 76 ? 7.077 36.067 54.390 1.00 15.90 73 THR A CA 1
ATOM 613 C C . THR A 1 76 ? 6.730 37.380 55.123 1.00 18.26 73 THR A C 1
ATOM 614 O O . THR A 1 76 ? 7.401 38.391 54.902 1.00 16.56 73 THR A O 1
ATOM 618 N N . LEU A 1 77 ? 5.697 37.357 55.992 1.00 15.59 74 LEU A N 1
ATOM 619 C CA . LEU A 1 77 ? 5.318 38.529 56.801 1.00 14.95 74 LEU A CA 1
ATOM 620 C C . LEU A 1 77 ? 6.529 38.926 57.681 1.00 18.56 74 LEU A C 1
ATOM 621 O O . LEU A 1 77 ? 6.905 40.106 57.719 1.00 18.29 74 LEU A O 1
ATOM 626 N N . ALA A 1 78 ? 7.170 37.929 58.355 1.00 15.57 75 ALA A N 1
ATOM 627 C CA . ALA A 1 78 ? 8.360 38.190 59.183 1.00 16.70 75 ALA A CA 1
ATOM 628 C C . ALA A 1 78 ? 9.486 38.847 58.349 1.00 19.69 75 ALA A C 1
ATOM 629 O O . ALA A 1 78 ? 10.113 39.798 58.822 1.00 18.04 75 ALA A O 1
ATOM 631 N N . ALA A 1 79 ? 9.753 38.327 57.138 1.00 17.83 76 ALA A N 1
ATOM 632 C CA . ALA A 1 79 ? 10.789 38.890 56.252 1.00 17.28 76 ALA A CA 1
ATOM 633 C C . ALA A 1 79 ? 10.453 40.366 55.877 1.00 18.20 76 ALA A C 1
ATOM 634 O O . ALA A 1 79 ? 11.343 41.203 55.893 1.00 17.05 76 ALA A O 1
ATOM 636 N N . ALA A 1 80 ? 9.179 40.670 55.569 1.00 15.78 77 ALA A N 1
ATOM 637 C CA . ALA A 1 80 ? 8.752 42.030 55.226 1.00 16.75 77 ALA A CA 1
ATOM 638 C C . ALA A 1 80 ? 8.951 42.950 56.430 1.00 19.07 77 ALA A C 1
ATOM 639 O O . ALA A 1 80 ? 9.417 44.072 56.264 1.00 20.42 77 ALA A O 1
ATOM 641 N N . TYR A 1 81 ? 8.633 42.460 57.648 1.00 16.20 78 TYR A N 1
ATOM 642 C CA . TYR A 1 81 ? 8.838 43.218 58.890 1.00 16.03 78 TYR A CA 1
ATOM 643 C C . TYR A 1 81 ? 10.326 43.590 59.019 1.00 19.37 78 TYR A C 1
ATOM 644 O O . TYR A 1 81 ? 10.669 44.750 59.262 1.00 19.44 78 TYR A O 1
ATOM 653 N N . VAL A 1 82 ? 11.215 42.620 58.768 1.00 17.36 79 VAL A N 1
ATOM 654 C CA . VAL A 1 82 ? 12.651 42.865 58.852 1.00 18.16 79 VAL A CA 1
ATOM 655 C C . VAL A 1 82 ? 13.089 43.925 57.815 1.00 21.89 79 VAL A C 1
ATOM 656 O O . VAL A 1 82 ? 13.822 44.845 58.186 1.00 22.56 79 VAL A O 1
ATOM 660 N N A ILE A 1 83 ? 12.640 43.796 56.547 0.50 18.66 80 ILE A N 1
ATOM 661 N N B ILE A 1 83 ? 12.656 43.813 56.547 0.50 19.53 80 ILE A N 1
ATOM 662 C CA A ILE A 1 83 ? 13.001 44.734 55.473 0.50 18.18 80 ILE A CA 1
ATOM 663 C CA B ILE A 1 83 ? 13.079 44.782 55.525 0.50 19.51 80 ILE A CA 1
ATOM 664 C C A ILE A 1 83 ? 12.618 46.178 55.865 0.50 21.71 80 ILE A C 1
ATOM 665 C C B ILE A 1 83 ? 12.632 46.211 55.899 0.50 22.21 80 ILE A C 1
ATOM 666 O O A ILE A 1 83 ? 13.472 47.074 55.827 0.50 21.69 80 ILE A O 1
ATOM 667 O O B ILE A 1 83 ? 13.463 47.129 55.892 0.50 22.00 80 ILE A O 1
ATOM 676 N N . SER A 1 84 ? 11.342 46.394 56.234 1.00 18.98 81 SER A N 1
ATOM 677 C CA . SER A 1 84 ? 10.814 47.728 56.553 1.00 18.69 81 SER A CA 1
ATOM 678 C C . SER A 1 84 ? 11.288 48.286 57.895 1.00 22.64 81 SER A C 1
ATOM 679 O O . SER A 1 84 ? 11.268 49.492 58.066 1.00 23.02 81 SER A O 1
ATOM 682 N N . ASN A 1 85 ? 11.737 47.447 58.838 1.00 21.25 82 ASN A N 1
ATOM 683 C CA . ASN A 1 85 ? 12.227 47.977 60.104 1.00 21.54 82 ASN A CA 1
ATOM 684 C C . ASN A 1 85 ? 13.742 48.177 60.118 1.00 27.67 82 ASN A C 1
ATOM 685 O O . ASN A 1 85 ? 14.222 49.010 60.908 1.00 27.59 82 ASN A O 1
ATOM 690 N N . PHE A 1 86 ? 14.504 47.423 59.276 1.00 24.40 83 PHE A N 1
ATOM 691 C CA . PHE A 1 86 ? 15.965 47.483 59.365 1.00 25.82 83 PHE A CA 1
ATOM 692 C C . PHE A 1 86 ? 16.739 47.697 58.066 1.00 30.14 83 PHE A C 1
ATOM 693 O O . PHE A 1 86 ? 17.870 48.181 58.126 1.00 31.37 83 PHE A O 1
ATOM 701 N N . ILE A 1 87 ? 16.193 47.280 56.926 1.00 25.98 84 ILE A N 1
ATOM 702 C CA . ILE A 1 87 ? 16.944 47.270 55.666 1.00 25.82 84 ILE A CA 1
ATOM 703 C C . ILE A 1 87 ? 16.641 48.494 54.827 1.00 29.35 84 ILE A C 1
ATOM 704 O O . ILE A 1 87 ? 17.571 49.203 54.434 1.00 29.40 84 ILE A O 1
ATOM 709 N N . ASP A 1 88 ? 15.356 48.718 54.527 1.00 24.72 85 ASP A N 1
ATOM 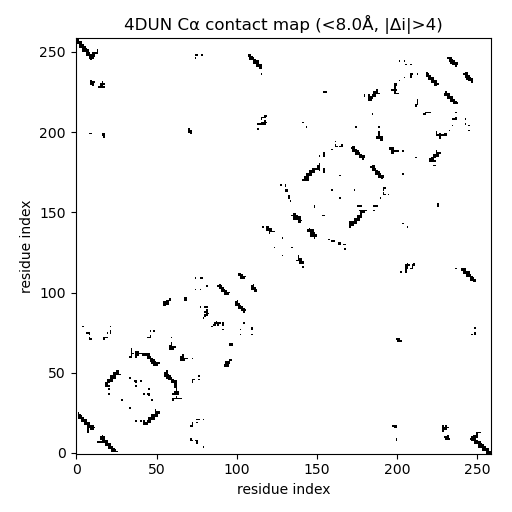710 C CA . ASP A 1 88 ? 14.836 49.877 53.808 1.00 25.00 85 ASP A CA 1
ATOM 711 C C . ASP A 1 88 ? 13.805 50.464 54.727 1.00 28.41 85 ASP A C 1
ATOM 712 O O . ASP A 1 88 ? 12.618 50.186 54.590 1.00 26.94 85 ASP A O 1
ATOM 717 N N . VAL A 1 89 ? 14.282 51.196 55.746 1.00 26.70 86 VAL A N 1
ATOM 718 C CA . VAL A 1 89 ? 13.470 51.689 56.854 1.00 27.09 86 VAL A CA 1
ATOM 719 C C . VAL A 1 89 ? 12.230 52.447 56.378 1.00 29.59 86 VAL A C 1
ATOM 720 O O . VAL A 1 89 ? 12.330 53.454 55.678 1.00 29.47 86 VAL A O 1
ATOM 724 N N . ASN A 1 90 ? 11.056 51.928 56.794 1.00 24.92 87 ASN A N 1
ATOM 725 C CA . ASN A 1 90 ? 9.698 52.452 56.558 1.00 24.39 87 ASN A CA 1
ATOM 726 C C . ASN A 1 90 ? 9.221 52.323 55.112 1.00 26.94 87 ASN A C 1
ATOM 727 O O . ASN A 1 90 ? 8.209 52.935 54.765 1.00 28.29 87 ASN A O 1
ATOM 732 N N . VAL A 1 91 ? 9.856 51.452 54.293 1.00 23.82 88 VAL A N 1
ATOM 733 C CA . VAL A 1 91 ? 9.351 51.175 52.936 1.00 23.13 88 VAL A CA 1
ATOM 734 C C . VAL A 1 91 ? 7.925 50.585 53.093 1.00 24.47 88 VAL A C 1
ATOM 735 O O . VAL A 1 91 ? 7.698 49.799 54.024 1.00 22.73 88 VAL A O 1
ATOM 739 N N . LYS A 1 92 ? 6.973 51.018 52.233 1.00 22.35 89 LYS A N 1
ATOM 740 C CA . LYS A 1 92 ? 5.578 50.574 52.315 1.00 21.80 89 LYS A CA 1
ATOM 741 C C . LYS A 1 92 ? 5.304 49.314 51.492 1.00 26.11 89 LYS A C 1
ATOM 742 O O . LYS A 1 92 ? 4.535 48.470 51.938 1.00 27.03 89 LYS A O 1
ATOM 748 N N . LYS A 1 93 ? 5.903 49.192 50.295 1.00 22.71 90 LYS A N 1
ATOM 749 C CA . LYS A 1 93 ? 5.686 48.040 49.406 1.00 23.08 90 LYS A CA 1
ATOM 750 C C . LYS A 1 93 ? 6.939 47.181 49.320 1.00 25.62 90 LYS A C 1
ATOM 751 O O . LYS A 1 93 ? 8.004 47.687 48.937 1.00 24.59 90 LYS A O 1
ATOM 757 N N . ILE A 1 94 ? 6.817 45.893 49.690 1.00 22.46 91 ILE A N 1
ATOM 758 C CA . ILE A 1 94 ? 7.928 44.949 49.663 1.00 22.19 91 ILE A CA 1
ATOM 759 C C . ILE A 1 94 ? 7.582 43.842 48.655 1.00 25.85 91 ILE A C 1
ATOM 760 O O . ILE A 1 94 ? 6.569 43.153 48.807 1.00 23.87 91 ILE A O 1
ATOM 765 N N . ASP A 1 95 ? 8.405 43.719 47.598 1.00 22.32 92 ASP A N 1
ATOM 766 C CA . ASP A 1 95 ? 8.267 42.678 46.576 1.00 21.83 92 ASP A CA 1
ATOM 767 C C . ASP A 1 95 ? 9.324 41.632 46.788 1.00 22.78 92 ASP A C 1
ATOM 768 O O . ASP A 1 95 ? 10.510 41.977 46.915 1.00 21.95 92 ASP A O 1
ATOM 773 N N . PHE A 1 96 ? 8.913 40.357 46.778 1.00 19.01 93 PHE A N 1
ATOM 774 C CA . PHE A 1 96 ? 9.831 39.219 46.895 1.00 18.63 93 PHE A CA 1
ATOM 775 C C . PHE A 1 96 ? 9.711 38.298 45.702 1.00 23.96 93 PHE A C 1
ATOM 776 O O . PHE A 1 96 ? 8.596 37.965 45.307 1.00 23.33 93 PHE A O 1
ATOM 784 N N . PHE A 1 97 ? 10.852 37.834 45.169 1.00 21.27 94 PHE A N 1
ATOM 785 C CA . PHE A 1 97 ? 10.870 36.847 44.104 1.00 20.61 94 PHE A CA 1
ATOM 786 C C . PHE A 1 97 ? 11.204 35.505 44.727 1.00 21.50 94 PHE A C 1
ATOM 787 O O . PHE A 1 97 ? 12.232 35.360 45.389 1.00 19.86 94 PHE A O 1
ATOM 795 N N . THR A 1 98 ? 10.281 34.534 44.577 1.00 18.71 95 THR A N 1
ATOM 796 C CA . THR A 1 98 ? 10.365 33.223 45.224 1.00 17.40 95 THR A CA 1
ATOM 797 C C . THR A 1 98 ? 10.176 32.059 44.240 1.00 21.07 95 THR A C 1
ATOM 798 O O . THR A 1 98 ? 9.846 32.277 43.074 1.00 21.52 95 THR A O 1
ATOM 802 N N . GLN A 1 99 ? 10.244 30.824 44.769 1.00 18.14 96 GLN A N 1
ATOM 803 C CA . GLN A 1 99 ? 10.001 29.571 44.020 1.00 19.93 96 GLN A CA 1
ATOM 804 C C . GLN A 1 99 ? 8.597 29.561 43.418 1.00 24.15 96 GLN A C 1
ATOM 805 O O . GLN A 1 99 ? 8.375 28.882 42.422 1.00 24.32 96 GLN A O 1
ATOM 811 N N . SER A 1 100 ? 7.646 30.262 44.073 1.00 22.13 97 SER A N 1
ATOM 812 C CA . SER A 1 100 ? 6.234 30.320 43.650 1.00 23.89 97 SER A CA 1
ATOM 813 C C . SER A 1 100 ? 5.850 31.658 42.995 1.00 30.29 97 SER A C 1
ATOM 814 O O . SER A 1 100 ? 4.669 31.985 42.899 1.00 32.04 97 SER A O 1
ATOM 817 N N . GLY A 1 101 ? 6.834 32.391 42.505 1.00 25.85 98 GLY A N 1
ATOM 818 C CA . GLY A 1 101 ? 6.576 33.649 41.821 1.00 25.12 98 GLY A CA 1
ATOM 819 C C . GLY A 1 101 ? 6.726 34.858 42.713 1.00 26.21 98 GLY A C 1
ATOM 820 O O . GLY A 1 101 ? 7.296 34.775 43.806 1.00 23.17 98 GLY A O 1
ATOM 821 N N . LYS A 1 102 ? 6.254 35.996 42.222 1.00 22.42 99 LYS A N 1
ATOM 822 C CA . LYS A 1 102 ? 6.386 37.254 42.946 1.00 21.66 99 LYS A CA 1
ATOM 823 C C . LYS A 1 102 ? 5.364 37.356 44.081 1.00 24.69 99 LYS A C 1
ATOM 824 O O . LYS A 1 102 ? 4.178 37.109 43.860 1.00 25.19 99 LYS A O 1
ATOM 830 N N . LEU A 1 103 ? 5.820 37.767 45.267 1.00 19.87 100 LEU A N 1
ATOM 831 C CA . LEU A 1 103 ? 4.932 38.004 46.406 1.00 20.04 100 LEU A CA 1
ATOM 832 C C . LEU A 1 103 ? 5.046 39.453 46.832 1.00 23.27 100 LEU A C 1
ATOM 833 O O . LEU A 1 103 ? 6.160 39.986 46.972 1.00 22.24 100 LEU A O 1
ATOM 838 N N A GLU A 1 104 ? 3.909 40.114 47.009 0.50 19.02 101 GLU A N 1
ATOM 839 N N B GLU A 1 104 ? 3.901 40.100 47.024 0.50 19.24 101 GLU A N 1
ATOM 840 C CA A GLU A 1 104 ? 3.926 41.499 47.473 0.50 17.80 101 GLU A CA 1
ATOM 841 C CA B GLU A 1 104 ? 3.838 41.506 47.435 0.50 18.18 101 GLU A CA 1
ATOM 842 C C A GLU A 1 104 ? 3.398 41.570 48.896 0.50 19.89 101 GLU A C 1
ATOM 843 C C B GLU A 1 104 ? 3.340 41.618 48.879 0.50 20.26 101 GLU A C 1
ATOM 844 O O A GLU A 1 104 ? 2.442 40.877 49.230 0.50 18.64 101 GLU A O 1
ATOM 845 O O B GLU A 1 104 ? 2.349 40.979 49.218 0.50 19.39 101 GLU A O 1
ATOM 856 N N . VAL A 1 105 ? 4.035 42.401 49.734 1.00 16.51 102 VAL A N 1
ATOM 857 C CA . VAL A 1 105 ? 3.606 42.644 51.121 1.00 16.74 102 VAL A CA 1
ATOM 858 C C . VAL A 1 105 ? 3.489 44.173 51.256 1.00 22.37 102 VAL A C 1
ATOM 859 O O . VAL A 1 105 ? 4.387 44.890 50.808 1.00 21.86 102 VAL A O 1
ATOM 863 N N . THR A 1 106 ? 2.371 44.664 51.821 1.00 18.60 103 THR A N 1
ATOM 864 C CA . THR A 1 106 ? 2.191 46.101 52.038 1.00 18.60 103 THR A CA 1
ATOM 865 C C . THR A 1 106 ? 2.184 46.387 53.525 1.00 22.36 103 THR A C 1
ATOM 866 O O . THR A 1 106 ? 1.471 45.713 54.269 1.00 22.50 103 THR A O 1
ATOM 870 N N . ARG A 1 107 ? 2.995 47.367 53.961 1.00 19.82 104 ARG A N 1
ATOM 871 C CA . ARG A 1 107 ? 3.034 47.806 55.352 1.00 19.53 104 ARG A CA 1
ATOM 872 C C . ARG A 1 107 ? 2.035 48.931 55.511 1.00 23.85 104 ARG A C 1
ATOM 873 O O . ARG A 1 107 ? 2.117 49.942 54.807 1.00 23.90 104 ARG A O 1
ATOM 881 N N . ASN A 1 108 ? 1.070 48.748 56.399 1.00 20.49 105 ASN A N 1
ATOM 882 C CA . ASN A 1 108 ? 0.034 49.754 56.667 1.00 20.73 105 ASN A CA 1
ATOM 883 C C . ASN A 1 108 ? 0.130 50.038 58.162 1.00 22.92 105 ASN A C 1
ATOM 884 O O . ASN A 1 108 ? -0.351 49.245 58.975 1.00 20.38 105 ASN A O 1
ATOM 889 N N . GLY A 1 109 ? 0.816 51.131 58.516 1.00 21.68 106 GLY A N 1
ATOM 890 C CA . GLY A 1 109 ? 1.113 51.452 59.910 1.00 21.66 106 GLY A CA 1
ATOM 891 C C . GLY A 1 109 ? 2.116 50.409 60.368 1.00 24.40 106 GLY A C 1
ATOM 892 O O . GLY A 1 109 ? 3.214 50.338 59.819 1.00 23.03 106 GLY A O 1
ATOM 893 N N . ASN A 1 110 ? 1.719 49.533 61.297 1.00 21.63 107 ASN A N 1
ATOM 894 C CA . ASN A 1 110 ? 2.557 48.405 61.737 1.00 20.18 107 ASN A CA 1
ATOM 895 C C . ASN A 1 110 ? 1.899 47.068 61.374 1.00 22.92 107 ASN A C 1
ATOM 896 O O . ASN A 1 110 ? 2.313 45.996 61.860 1.00 22.04 107 ASN A O 1
ATOM 901 N N . LEU A 1 111 ? 0.937 47.117 60.463 1.00 19.34 108 LEU A N 1
ATOM 902 C CA . LEU A 1 111 ? 0.268 45.916 59.977 1.00 18.42 108 LEU A CA 1
ATOM 903 C C . LEU A 1 111 ? 0.867 45.528 58.632 1.00 21.62 108 LEU A C 1
ATOM 904 O O . LEU A 1 111 ? 1.125 46.383 57.805 1.00 20.42 108 LEU A O 1
ATOM 909 N N . TYR A 1 112 ? 1.078 44.237 58.412 1.00 17.46 109 TYR A N 1
ATOM 910 C CA . TYR A 1 112 ? 1.625 43.770 57.144 1.00 17.17 109 TYR A CA 1
ATOM 911 C C . TYR A 1 112 ? 0.523 43.053 56.388 1.00 19.96 109 TYR A C 1
ATOM 912 O O . TYR A 1 112 ? -0.058 42.109 56.887 1.00 18.88 109 TYR A O 1
ATOM 921 N N . GLU A 1 113 ? 0.245 43.534 55.183 1.00 17.71 110 GLU A N 1
ATOM 922 C CA . GLU A 1 113 ? -0.846 43.032 54.359 1.00 17.56 110 GLU A CA 1
ATOM 923 C C . GLU A 1 113 ? -0.459 42.129 53.197 1.00 19.89 110 GLU A C 1
ATOM 924 O O . GLU A 1 113 ? 0.459 42.429 52.444 1.00 17.74 110 GLU A O 1
ATOM 930 N N . MET A 1 114 ? -1.186 41.026 53.064 1.00 16.57 111 MET A N 1
ATOM 931 C CA . MET A 1 114 ? -0.947 40.085 51.964 1.00 16.80 111 MET A CA 1
ATOM 932 C C . MET A 1 114 ? -2.280 39.761 51.297 1.00 21.22 111 MET A C 1
ATOM 933 O O . MET A 1 114 ? -3.269 39.462 51.974 1.00 19.97 111 MET A O 1
ATOM 938 N N . ILE A 1 115 ? -2.305 39.836 49.963 1.00 17.44 112 ILE A N 1
ATOM 939 C CA . ILE A 1 115 ? -3.516 39.621 49.181 1.00 17.76 112 ILE A CA 1
ATOM 940 C C . ILE A 1 115 ? -3.447 38.235 48.573 1.00 21.31 112 ILE A C 1
ATOM 941 O O . ILE A 1 115 ? -2.481 37.888 47.890 1.00 19.31 112 ILE A O 1
ATOM 946 N N A PHE A 1 116 ? -4.453 37.417 48.898 0.50 18.91 113 PHE A N 1
ATOM 947 N N B PHE A 1 116 ? -4.474 37.435 48.837 0.50 19.39 113 PHE A N 1
ATOM 948 C CA A PHE A 1 116 ? -4.557 36.008 48.504 0.50 20.00 113 PHE A CA 1
ATOM 949 C CA B PHE A 1 116 ? -4.526 36.057 48.357 0.50 20.74 113 PHE A CA 1
ATOM 950 C C A PHE A 1 116 ? -5.831 35.744 47.690 0.50 24.32 113 PHE A C 1
ATOM 951 C C B PHE A 1 116 ? -5.820 35.773 47.630 0.50 24.67 113 PHE A C 1
ATOM 952 O O A PHE A 1 116 ? -6.781 36.506 47.828 0.50 22.88 113 PHE A O 1
ATOM 953 O O B PHE A 1 116 ? -6.759 36.548 47.753 0.50 23.16 113 PHE A O 1
ATOM 968 N N . PRO A 1 117 ? -5.914 34.664 46.866 1.00 24.20 114 PRO A N 1
ATOM 969 C CA . PRO A 1 117 ? -7.171 34.387 46.148 1.00 24.88 114 PRO A CA 1
ATOM 970 C C . PRO A 1 117 ? -8.266 33.951 47.127 1.00 28.29 114 PRO A C 1
ATOM 971 O O . PRO A 1 117 ? -7.971 33.299 48.130 1.00 27.50 114 PRO A O 1
ATOM 975 N N . GLU A 1 118 ? -9.506 34.387 46.879 1.00 18.05 115 GLU A N 1
ATOM 976 C CA . GLU A 1 118 ? -10.672 33.999 47.667 1.00 17.99 115 GLU A CA 1
ATOM 977 C C . GLU A 1 118 ? -11.061 32.601 47.215 1.00 23.01 115 GLU A C 1
ATOM 978 O O . GLU A 1 118 ? -11.154 32.360 46.013 1.00 23.35 115 GLU A O 1
ATOM 984 N N . ILE A 1 119 ? -11.198 31.659 48.149 1.00 19.51 116 ILE A N 1
ATOM 985 C CA . ILE A 1 119 ? -11.517 30.274 47.770 1.00 19.13 116 ILE A CA 1
ATOM 986 C C . ILE A 1 119 ? -12.682 29.764 48.631 1.00 23.04 116 ILE A C 1
ATOM 987 O O . ILE A 1 119 ? -12.448 29.133 49.662 1.00 21.01 116 ILE A O 1
ATOM 992 N N . MET A 1 120 ? -13.933 30.005 48.193 1.00 20.98 117 MET A N 1
ATOM 993 C CA . MET A 1 120 ? -15.093 29.506 48.941 1.00 20.52 117 MET A CA 1
ATOM 994 C C . MET A 1 120 ? -15.064 27.967 48.935 1.00 22.71 117 MET A C 1
ATOM 995 O O . MET A 1 120 ? -15.042 27.378 47.841 1.00 23.31 117 MET A O 1
ATOM 1000 N N . PRO A 1 121 ? -14.984 27.304 50.122 1.00 19.74 118 PRO A N 1
ATOM 1001 C CA . PRO A 1 121 ? -14.923 25.837 50.122 1.00 19.30 118 PRO A CA 1
ATOM 1002 C C . PRO A 1 121 ? -16.289 25.249 49.829 1.00 22.39 118 PRO A C 1
ATOM 1003 O O . PRO A 1 121 ? -17.291 25.963 49.916 1.00 21.09 118 PRO A O 1
ATOM 1007 N N . ILE A 1 122 ? -16.319 23.960 49.497 1.00 19.70 119 ILE A N 1
ATOM 1008 C CA . ILE A 1 122 ? -17.545 23.258 49.145 1.00 20.10 119 ILE A CA 1
ATOM 1009 C C . ILE A 1 122 ? -17.930 22.307 50.270 1.00 23.62 119 ILE A C 1
ATOM 1010 O O . ILE A 1 122 ? -17.074 21.543 50.748 1.00 23.11 119 ILE A O 1
ATOM 1015 N N . GLU A 1 123 ? -19.232 22.311 50.646 1.00 20.06 120 GLU A N 1
ATOM 1016 C CA . GLU A 1 123 ? -19.774 21.408 51.660 1.00 20.46 120 GLU A CA 1
ATOM 1017 C C . GLU A 1 123 ? -19.712 19.965 51.172 1.00 24.03 120 GLU A C 1
ATOM 1018 O O . GLU A 1 123 ? -20.091 19.687 50.038 1.00 23.04 120 GLU A O 1
ATOM 1024 N N . ILE A 1 124 ? -19.225 19.048 52.018 1.00 21.94 121 ILE A N 1
ATOM 1025 C CA . ILE A 1 124 ? -19.147 17.632 51.639 1.00 22.93 121 ILE A CA 1
ATOM 1026 C C . ILE A 1 124 ? -19.746 16.767 52.753 1.00 29.64 121 ILE A C 1
ATOM 1027 O O . ILE A 1 124 ? -20.002 17.252 53.858 1.00 29.67 121 ILE A O 1
ATOM 1032 N N . GLU A 1 125 ? -19.931 15.488 52.454 1.00 29.45 122 GLU A N 1
ATOM 1033 C CA . GLU A 1 125 ? -20.367 14.471 53.393 1.00 31.08 122 GLU A CA 1
ATOM 1034 C C . GLU A 1 125 ? -19.222 13.495 53.551 1.00 36.82 122 GLU A C 1
ATOM 1035 O O . GLU A 1 125 ? -18.761 12.936 52.555 1.00 38.93 122 GLU A O 1
ATOM 1041 N N . LEU A 1 126 ? -18.725 13.320 54.778 1.00 31.55 123 LEU A N 1
ATOM 1042 C CA . LEU A 1 126 ? -17.651 12.359 55.023 1.00 31.20 123 LEU A CA 1
ATOM 1043 C C . LEU A 1 126 ? -18.206 10.950 55.037 1.00 37.30 123 LEU A C 1
ATOM 1044 O O . LEU A 1 126 ? -19.318 10.736 55.525 1.00 37.20 123 LEU A O 1
ATOM 1049 N N . SER A 1 127 ? -17.404 9.983 54.564 1.00 35.85 124 SER A N 1
ATOM 1050 C CA . SER A 1 127 ? -17.735 8.562 54.608 1.00 37.58 124 SER A CA 1
ATOM 1051 C C . SER A 1 127 ? -17.721 8.098 56.075 1.00 43.44 124 SER A C 1
ATOM 1052 O O . SER A 1 127 ? -17.017 8.724 56.876 1.00 41.37 124 SER A O 1
ATOM 1055 N N . PRO A 1 128 ? -18.429 7.006 56.460 1.00 42.66 125 PRO A N 1
ATOM 1056 C CA . PRO A 1 128 ? -18.377 6.561 57.868 1.00 43.31 125 PRO A CA 1
ATOM 1057 C C . PRO A 1 128 ? -16.946 6.395 58.413 1.00 46.97 125 PRO A C 1
ATOM 1058 O O . PRO A 1 128 ? -16.716 6.741 59.575 1.00 46.82 125 PRO A O 1
ATOM 1062 N N . GLN A 1 129 ? -15.983 5.926 57.575 1.00 42.53 126 GLN A N 1
ATOM 1063 C CA . GLN A 1 129 ? -14.574 5.743 57.964 1.00 42.36 126 GLN A CA 1
ATOM 1064 C C . GLN A 1 129 ? -13.880 7.086 58.223 1.00 43.76 126 GLN A C 1
ATOM 1065 O O . GLN A 1 129 ? -13.142 7.205 59.206 1.00 42.53 126 GLN A O 1
ATOM 1071 N N . GLN A 1 130 ? -14.108 8.090 57.340 1.00 39.85 127 GLN A N 1
ATOM 1072 C CA . GLN A 1 130 ? -13.536 9.433 57.493 1.00 36.68 127 GLN A CA 1
ATOM 1073 C C . GLN A 1 130 ? -14.099 10.118 58.727 1.00 39.21 127 GLN A C 1
ATOM 1074 O O . GLN A 1 130 ? -13.348 10.779 59.437 1.00 38.69 127 GLN A O 1
ATOM 1080 N N . ALA A 1 131 ? -15.409 9.928 59.011 1.00 35.93 128 ALA A N 1
ATOM 1081 C CA . ALA A 1 131 ? -16.083 10.505 60.187 1.00 34.90 128 ALA A CA 1
ATOM 1082 C C . ALA A 1 131 ? -15.484 9.980 61.497 1.00 39.32 128 ALA A C 1
ATOM 1083 O O . ALA A 1 131 ? -15.553 10.669 62.518 1.00 38.39 128 ALA A O 1
ATOM 1085 N N . ASN A 1 132 ? -14.926 8.754 61.473 1.00 37.00 129 ASN A N 1
ATOM 1086 C CA . ASN A 1 132 ? -14.275 8.151 62.630 1.00 37.99 129 ASN A CA 1
ATOM 1087 C C . ASN A 1 132 ? -12.813 8.628 62.759 1.00 40.37 129 ASN A C 1
ATOM 1088 O O . ASN A 1 132 ? -12.226 8.466 63.823 1.00 41.71 129 ASN A O 1
ATOM 1093 N N . LEU A 1 133 ? -12.227 9.220 61.698 1.00 34.14 130 LEU A N 1
ATOM 1094 C CA . LEU A 1 133 ? -10.835 9.684 61.758 1.00 33.01 130 LEU A CA 1
ATOM 1095 C C . LEU A 1 133 ? -10.693 11.137 62.245 1.00 33.44 130 LEU A C 1
ATOM 1096 O O . LEU A 1 133 ? -9.609 11.514 62.695 1.00 31.86 130 LEU A O 1
ATOM 1101 N N . ILE A 1 134 ? -11.764 11.947 62.143 1.00 28.77 131 ILE A N 1
ATOM 1102 C CA . ILE A 1 134 ? -11.708 13.378 62.489 1.00 25.85 131 ILE A CA 1
ATOM 1103 C C . ILE A 1 134 ? -11.689 13.666 64.006 1.00 29.93 131 ILE A C 1
ATOM 1104 O O . ILE A 1 134 ? -11.291 14.768 64.396 1.00 29.03 131 ILE A O 1
ATOM 1109 N N . GLY A 1 135 ? -12.096 12.699 64.829 1.00 29.01 132 GLY A N 1
ATOM 1110 C CA . GLY A 1 135 ? -12.058 12.813 66.283 1.00 29.53 132 GLY A CA 1
ATOM 1111 C C . GLY A 1 135 ? -12.949 13.872 66.897 1.00 31.74 132 GLY A C 1
ATOM 1112 O O . GLY A 1 135 ? -12.574 14.491 67.897 1.00 30.49 132 GLY A O 1
ATOM 1113 N N . CYS A 1 136 ? -14.118 14.113 66.274 1.00 28.13 133 CYS A N 1
ATOM 1114 C CA . CYS A 1 136 ? -15.132 15.069 66.729 1.00 26.56 133 CYS A CA 1
ATOM 1115 C C . CYS A 1 136 ? -16.396 14.852 65.915 1.00 29.77 133 CYS A C 1
ATOM 1116 O O . CYS A 1 136 ? -16.374 14.097 64.939 1.00 28.51 133 CYS A O 1
ATOM 1119 N N . VAL A 1 137 ? -17.504 15.490 66.331 1.00 26.64 134 VAL A N 1
ATOM 1120 C CA . VAL A 1 137 ? -18.766 15.463 65.598 1.00 26.24 134 VAL A CA 1
ATOM 1121 C C . VAL A 1 137 ? -19.056 16.920 65.202 1.00 29.72 134 VAL A C 1
ATOM 1122 O O . VAL A 1 137 ? -19.614 17.696 65.985 1.00 29.94 134 VAL A O 1
ATOM 1126 N N . PRO A 1 138 ? -18.645 17.311 63.985 1.00 26.24 135 PRO A N 1
ATOM 1127 C CA . PRO A 1 138 ? -18.847 18.703 63.560 1.00 24.90 135 PRO A CA 1
ATOM 1128 C C . PRO A 1 138 ? -20.279 19.013 63.135 1.00 29.66 135 PRO A C 1
ATOM 1129 O O . PRO A 1 138 ? -21.042 18.096 62.823 1.00 28.69 135 PRO A O 1
ATOM 1133 N N A SER A 1 139 ? -20.648 20.309 63.140 0.50 26.99 136 SER A N 1
ATOM 1134 N N B SER A 1 139 ? -20.641 20.311 63.155 0.50 26.28 136 SER A N 1
ATOM 1135 C CA A SER A 1 139 ? -21.964 20.768 62.683 0.50 28.23 136 SER A CA 1
ATOM 1136 C CA B SER A 1 139 ? -21.944 20.813 62.713 0.50 27.19 136 SER A CA 1
ATOM 1137 C C A SER A 1 139 ? -22.050 20.592 61.168 0.50 31.56 136 SER A C 1
ATOM 1138 C C B SER A 1 139 ? -22.055 20.647 61.188 0.50 31.13 136 SER A C 1
ATOM 1139 O O A SER A 1 139 ? -23.073 20.147 60.647 0.50 32.42 136 SER A O 1
ATOM 1140 O O B SER A 1 139 ? -23.105 20.254 60.681 0.50 32.04 136 SER A O 1
ATOM 1145 N N . ASP A 1 140 ? -20.942 20.916 60.474 1.00 26.49 137 ASP A N 1
ATOM 1146 C CA . ASP A 1 140 ? -20.811 20.841 59.014 1.00 25.64 137 ASP A CA 1
ATOM 1147 C C . ASP A 1 140 ? -19.363 20.527 58.631 1.00 27.03 137 ASP A C 1
ATOM 1148 O O . ASP A 1 140 ? -18.437 20.742 59.422 1.00 24.95 137 ASP A O 1
ATOM 1153 N N . VAL A 1 141 ? -19.171 20.025 57.407 1.00 23.59 138 VAL A N 1
ATOM 1154 C CA . VAL A 1 141 ? -17.852 19.675 56.863 1.00 22.55 138 VAL A CA 1
ATOM 1155 C C . VAL A 1 141 ? -17.704 20.354 55.494 1.00 25.12 138 VAL A C 1
ATOM 1156 O O . VAL A 1 141 ? -18.596 20.222 54.657 1.00 24.94 138 VAL A O 1
ATOM 1160 N N . TYR A 1 142 ? -16.592 21.085 55.278 1.00 22.31 139 TYR A N 1
ATOM 1161 C CA . TYR A 1 142 ? -16.297 21.769 54.011 1.00 21.86 139 TYR A CA 1
ATOM 1162 C C . TYR A 1 142 ? -14.947 21.300 53.484 1.00 26.44 139 TYR A C 1
ATOM 1163 O O . TYR A 1 142 ? -14.107 20.796 54.246 1.00 25.84 139 TYR A O 1
ATOM 1172 N N . SER A 1 143 ? -14.754 21.418 52.170 1.00 23.38 140 SER A N 1
ATOM 1173 C CA . SER A 1 143 ? -13.554 20.883 51.551 1.00 23.05 140 SER A CA 1
ATOM 1174 C C . SER A 1 143 ? -12.898 21.853 50.605 1.00 25.63 140 SER A C 1
ATOM 1175 O O . SER A 1 143 ? -13.571 22.548 49.843 1.00 24.88 140 SER A O 1
ATOM 1178 N N A SER A 1 144 ? -11.556 21.892 50.647 0.50 21.13 141 SER A N 1
ATOM 1179 N N B SER A 1 144 ? -11.561 21.877 50.661 0.50 22.31 141 SER A N 1
ATOM 1180 C CA A SER A 1 144 ? -10.671 22.680 49.773 0.50 20.21 141 SER A CA 1
ATOM 1181 C CA B SER A 1 144 ? -10.660 22.690 49.842 0.50 22.00 141 SER A CA 1
ATOM 1182 C C A SER A 1 144 ? -9.307 21.983 49.805 0.50 25.47 141 SER A C 1
ATOM 1183 C C B SER A 1 144 ? -9.308 21.980 49.833 0.50 26.22 141 SER A C 1
ATOM 1184 O O A SER A 1 144 ? -9.283 20.752 49.854 0.50 26.39 141 SER A O 1
ATOM 1185 O O B SER A 1 144 ? -9.287 20.750 49.899 0.50 27.02 141 SER A O 1
ATOM 1190 N N . ARG A 1 145 ? -8.183 22.728 49.804 1.00 23.57 142 ARG A N 1
ATOM 1191 C CA . ARG A 1 145 ? -6.834 22.139 49.925 1.00 23.53 142 ARG A CA 1
ATOM 1192 C C . ARG A 1 145 ? -6.796 21.381 51.280 1.00 26.00 142 ARG A C 1
ATOM 1193 O O . ARG A 1 145 ? -6.297 20.257 51.376 1.00 26.25 142 ARG A O 1
ATOM 1201 N N . ASP A 1 146 ? -7.426 22.000 52.288 1.00 21.52 143 ASP A N 1
ATOM 1202 C CA . ASP A 1 146 ? -7.566 21.495 53.651 1.00 20.68 143 ASP A CA 1
ATOM 1203 C C . ASP A 1 146 ? -8.999 21.046 53.930 1.00 24.37 143 ASP A C 1
ATOM 1204 O O . ASP A 1 146 ? -9.946 21.466 53.243 1.00 22.72 143 ASP A O 1
ATOM 1209 N N . LEU A 1 147 ? -9.157 20.204 54.961 1.00 21.40 144 LEU A N 1
ATOM 1210 C CA . LEU A 1 147 ? -10.473 19.769 55.428 1.00 20.61 144 LEU A CA 1
ATOM 1211 C C . LEU A 1 147 ? -10.932 20.765 56.480 1.00 22.27 144 LEU A C 1
ATOM 1212 O O . LEU A 1 147 ? -10.148 21.127 57.369 1.00 21.71 144 LEU A O 1
ATOM 1217 N N . ILE A 1 148 ? -12.169 21.257 56.354 1.00 19.16 145 ILE A N 1
ATOM 1218 C CA . ILE A 1 148 ? -12.679 22.265 57.281 1.00 18.15 145 ILE A CA 1
ATOM 1219 C C . ILE A 1 148 ? -13.816 21.665 58.092 1.00 22.24 145 ILE A C 1
ATOM 1220 O O . ILE A 1 148 ? -14.830 21.250 57.520 1.00 22.30 145 ILE A O 1
ATOM 1225 N N . LEU A 1 149 ? -13.648 21.658 59.420 1.00 17.77 146 LEU A N 1
ATOM 1226 C CA . LEU A 1 149 ? -14.644 21.122 60.352 1.00 18.67 146 LEU A CA 1
ATOM 1227 C C . LEU A 1 149 ? -15.256 22.238 61.150 1.00 24.51 146 LEU A C 1
ATOM 1228 O O . LEU A 1 149 ? -14.570 22.902 61.940 1.00 23.35 146 LEU A O 1
ATOM 1233 N N . LEU A 1 150 ? -16.543 22.484 60.910 1.00 22.45 147 LEU A N 1
ATOM 1234 C CA . LEU A 1 150 ? -17.261 23.511 61.648 1.00 22.07 147 LEU A CA 1
ATOM 1235 C C . LEU A 1 150 ? -17.707 22.938 62.982 1.00 25.06 147 LEU A C 1
ATOM 1236 O O . LEU A 1 150 ? -18.512 22.003 63.017 1.00 24.04 147 LEU A O 1
ATOM 1241 N N . LEU A 1 151 ? -17.198 23.505 64.088 1.00 21.06 148 LEU A N 1
ATOM 1242 C CA . LEU A 1 151 ? -17.603 23.062 65.422 1.00 22.27 148 LEU A CA 1
ATOM 1243 C C . LEU A 1 151 ? -18.687 23.998 65.961 1.00 25.81 148 LEU A C 1
ATOM 1244 O O . LEU A 1 151 ? -18.930 25.042 65.368 1.00 25.41 148 LEU A O 1
ATOM 1249 N N . ASN A 1 152 ? -19.371 23.603 67.046 1.00 25.58 149 ASN A N 1
ATOM 1250 C CA . ASN A 1 152 ? -20.520 24.338 67.573 1.00 25.79 149 ASN A CA 1
ATOM 1251 C C . ASN A 1 152 ? -20.182 25.538 68.469 1.00 26.06 149 ASN A C 1
ATOM 1252 O O . ASN A 1 152 ? -21.087 26.307 68.797 1.00 25.50 149 ASN A O 1
ATOM 1257 N N . SER A 1 153 ? -18.917 25.712 68.872 1.00 21.85 150 SER A N 1
ATOM 1258 C CA . SER A 1 153 ? -18.526 26.850 69.729 1.00 20.23 150 SE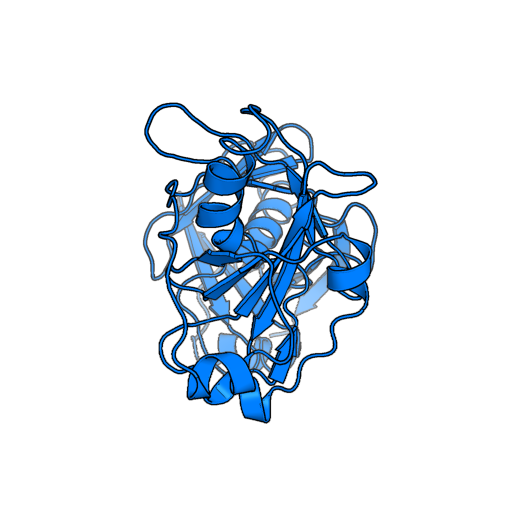R A CA 1
ATOM 1259 C C . SER A 1 153 ? -17.017 27.046 69.755 1.00 21.87 150 SER A C 1
ATOM 1260 O O . SER A 1 153 ? -16.275 26.130 69.440 1.00 19.15 150 SER A O 1
ATOM 1263 N N . GLU A 1 154 ? -16.570 28.210 70.241 1.00 19.02 151 GLU A N 1
ATOM 1264 C CA . GLU A 1 154 ? -15.160 28.486 70.462 1.00 19.10 151 GLU A CA 1
ATOM 1265 C C . GLU A 1 154 ? -14.621 27.488 71.507 1.00 22.58 151 GLU A C 1
ATOM 1266 O O . GLU A 1 154 ? -13.527 26.951 71.320 1.00 22.97 151 GLU A O 1
ATOM 1272 N N . GLN A 1 155 ? -15.431 27.168 72.551 1.00 19.64 152 GLN A N 1
ATOM 1273 C CA . GLN A 1 155 ? -15.050 26.202 73.578 1.00 19.31 152 GLN A CA 1
ATOM 1274 C C . GLN A 1 155 ? -14.699 24.842 72.950 1.00 22.47 152 GLN A C 1
ATOM 1275 O O . GLN A 1 155 ? -13.694 24.250 73.339 1.00 21.79 152 GLN A O 1
ATOM 1281 N N . GLU A 1 156 ? -15.489 24.377 71.967 1.00 20.48 153 GLU A N 1
ATOM 1282 C CA . GLU A 1 156 ? -15.219 23.085 71.313 1.00 20.85 153 GLU A CA 1
ATOM 1283 C C . GLU A 1 156 ? -13.895 23.130 70.524 1.00 22.76 153 GLU A C 1
ATOM 1284 O O . GLU A 1 156 ? -13.134 22.151 70.554 1.00 22.63 153 GLU A O 1
ATOM 1290 N N . VAL A 1 157 ? -13.577 24.291 69.925 1.00 18.83 154 VAL A N 1
ATOM 1291 C CA . VAL A 1 157 ? -12.309 24.513 69.204 1.00 18.06 154 VAL A CA 1
ATOM 1292 C C . VAL A 1 157 ? -11.156 24.419 70.221 1.00 21.86 154 VAL A C 1
ATOM 1293 O O . VAL A 1 157 ? -10.208 23.676 69.989 1.00 20.85 154 VAL A O 1
ATOM 1297 N N . ILE A 1 158 ? -11.271 25.114 71.361 1.00 20.63 155 ILE A N 1
ATOM 1298 C CA . ILE A 1 158 ? -10.265 25.078 72.440 1.00 21.56 155 ILE A CA 1
ATOM 1299 C C . ILE A 1 158 ? -10.091 23.628 72.969 1.00 25.70 155 ILE A C 1
ATOM 1300 O O . ILE A 1 158 ? -8.961 23.200 73.193 1.00 24.39 155 ILE A O 1
ATOM 1305 N N . ASN A 1 159 ? -11.206 22.893 73.181 1.00 22.47 156 ASN A N 1
ATOM 1306 C CA . ASN A 1 159 ? -11.191 21.536 73.758 1.00 22.72 156 ASN A CA 1
ATOM 1307 C C . ASN A 1 159 ? -10.553 20.463 72.889 1.00 26.55 156 ASN A C 1
ATOM 1308 O O . ASN A 1 159 ? -10.092 19.445 73.418 1.00 27.78 156 ASN A O 1
ATOM 1313 N N . TYR A 1 160 ? -10.563 20.660 71.572 1.00 21.98 157 TYR A N 1
ATOM 1314 C CA . TYR A 1 160 ? -10.067 19.654 70.645 1.00 22.16 157 TYR A CA 1
ATOM 1315 C C . TYR A 1 160 ? -8.606 19.291 70.912 1.00 26.34 157 TYR A C 1
ATOM 1316 O O . TYR A 1 160 ? -7.778 20.165 71.136 1.00 25.89 157 TYR A O 1
ATOM 1325 N N . LYS A 1 161 ? -8.318 17.981 70.913 1.00 24.55 158 LYS A N 1
ATOM 1326 C CA . LYS A 1 161 ? -6.988 17.432 71.117 1.00 24.40 158 LYS A CA 1
ATOM 1327 C C . LYS A 1 161 ? -6.715 16.526 69.942 1.00 29.25 158 LYS A C 1
ATOM 1328 O O . LYS A 1 161 ? -7.412 15.514 69.760 1.00 30.38 158 LYS A O 1
ATOM 1334 N N . PRO A 1 162 ? -5.773 16.927 69.069 1.00 24.14 159 PRO A N 1
ATOM 1335 C CA . PRO A 1 162 ? -5.540 16.137 67.854 1.00 24.39 159 PRO A CA 1
ATOM 1336 C C . PRO A 1 162 ? -4.899 14.780 68.114 1.00 30.15 159 PRO A C 1
ATOM 1337 O O . PRO A 1 162 ? -4.051 14.625 69.001 1.00 30.54 159 PRO A O 1
ATOM 1341 N N . ASN A 1 163 ? -5.335 13.794 67.322 1.00 28.77 160 ASN A N 1
ATOM 1342 C CA . ASN A 1 163 ? -4.782 12.446 67.267 1.00 30.52 160 ASN A CA 1
ATOM 1343 C C . ASN A 1 163 ? -4.121 12.382 65.904 1.00 32.83 160 ASN A C 1
ATOM 1344 O O . ASN A 1 163 ? -4.809 12.138 64.911 1.00 31.53 160 ASN A O 1
ATOM 1349 N N . TYR A 1 164 ? -2.816 12.711 65.822 1.00 29.90 161 TYR A N 1
ATOM 1350 C CA . TYR A 1 164 ? -2.159 12.830 64.511 1.00 29.76 161 TYR A CA 1
ATOM 1351 C C . TYR A 1 164 ? -2.114 11.536 63.716 1.00 34.47 161 TYR A C 1
ATOM 1352 O O . TYR A 1 164 ? -2.195 11.613 62.489 1.00 32.85 161 TYR A O 1
ATOM 1361 N N . ALA A 1 165 ? -2.050 10.370 64.389 1.00 34.84 162 ALA A N 1
ATOM 1362 C CA . ALA A 1 165 ? -2.040 9.058 63.727 1.00 38.44 162 ALA A CA 1
ATOM 1363 C C . ALA A 1 165 ? -3.331 8.866 62.922 1.00 42.05 162 ALA A C 1
ATOM 1364 O O . ALA A 1 165 ? -3.274 8.437 61.769 1.00 42.87 162 ALA A O 1
ATOM 1366 N N . GLN A 1 166 ? -4.475 9.243 63.512 1.00 37.06 163 GLN A N 1
ATOM 1367 C CA . GLN A 1 166 ? -5.784 9.153 62.868 1.00 36.62 163 GLN A CA 1
ATOM 1368 C C . GLN A 1 166 ? -5.924 10.206 61.753 1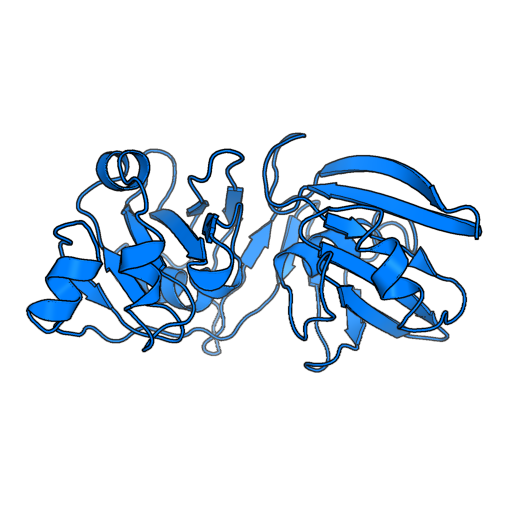.00 38.41 163 GLN A C 1
ATOM 1369 O O . GLN A 1 166 ? -6.373 9.869 60.658 1.00 38.86 163 GLN A O 1
ATOM 1375 N N . LEU A 1 167 ? -5.501 11.460 62.018 1.00 32.14 164 LEU A N 1
ATOM 1376 C CA . LEU A 1 167 ? -5.580 12.554 61.047 1.00 28.97 164 LEU A CA 1
ATOM 1377 C C . LEU A 1 167 ? -4.695 12.293 59.810 1.00 31.91 164 LEU A C 1
ATOM 1378 O O . LEU A 1 167 ? -5.086 12.667 58.705 1.00 31.30 164 LEU A O 1
ATOM 1383 N N . ARG A 1 168 ? -3.557 11.589 59.973 1.00 29.92 165 ARG A N 1
ATOM 1384 C CA . ARG A 1 168 ? -2.685 11.241 58.845 1.00 31.94 165 ARG A CA 1
ATOM 13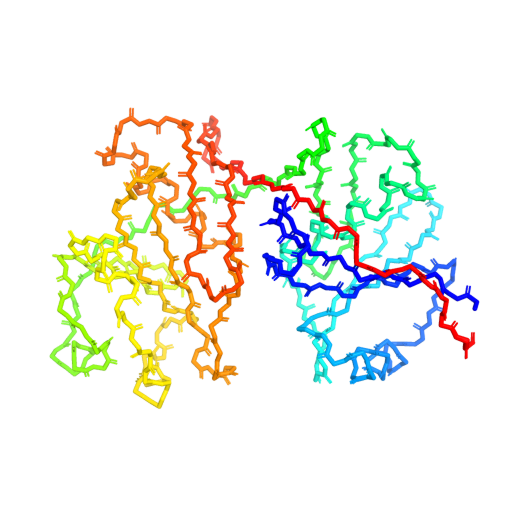85 C C . ARG A 1 168 ? -3.393 10.329 57.824 1.00 38.68 165 ARG A C 1
ATOM 1386 O O . ARG A 1 168 ? -2.985 10.286 56.662 1.00 40.88 165 ARG A O 1
ATOM 1394 N N . LYS A 1 169 ? -4.446 9.608 58.258 1.00 35.07 166 LYS A N 1
ATOM 1395 C CA . LYS A 1 169 ? -5.214 8.693 57.410 1.00 36.56 166 LYS A CA 1
ATOM 1396 C C . LYS A 1 169 ? -6.202 9.451 56.498 1.00 41.23 166 LYS A C 1
ATOM 1397 O O . LYS A 1 169 ? -6.733 8.845 55.563 1.00 43.27 166 LYS A O 1
ATOM 1403 N N . LEU A 1 170 ? -6.410 10.774 56.733 1.00 35.88 167 LEU A N 1
ATOM 1404 C CA . LEU A 1 170 ? -7.259 11.634 55.900 1.00 34.72 167 LEU A CA 1
ATOM 1405 C C . LEU A 1 170 ? -6.384 12.246 54.784 1.00 41.37 167 LEU A C 1
ATOM 1406 O O . LEU A 1 170 ? -6.142 13.464 54.758 1.00 39.44 167 LEU A O 1
ATOM 1411 N N . THR A 1 171 ? -5.901 11.370 53.875 1.00 41.14 168 THR A N 1
ATOM 1412 C CA . THR A 1 171 ? -4.965 11.662 52.780 1.00 41.94 168 THR A CA 1
ATOM 1413 C C . THR A 1 171 ? -5.505 12.599 51.684 1.00 44.83 168 THR A C 1
ATOM 1414 O O . THR A 1 171 ? -4.709 13.113 50.896 1.00 45.01 168 THR A O 1
ATOM 1418 N N . ASP A 1 172 ? -6.823 12.840 51.635 1.00 40.46 169 ASP A N 1
ATOM 1419 C CA . ASP A 1 172 ? -7.428 13.722 50.631 1.00 39.68 169 ASP A CA 1
ATOM 1420 C C . ASP A 1 172 ? -7.125 15.214 50.875 1.00 40.00 169 ASP A C 1
ATOM 1421 O O . ASP A 1 172 ? -7.334 16.011 49.964 1.00 39.79 169 ASP A O 1
ATOM 1426 N N . TRP A 1 173 ? -6.631 15.586 52.078 1.00 34.42 170 TRP A N 1
ATOM 1427 C CA . TRP A 1 173 ? -6.387 16.986 52.449 1.00 31.78 170 TRP A CA 1
ATOM 1428 C C . TRP A 1 173 ? -4.973 17.219 53.007 1.00 36.16 170 TRP A C 1
ATOM 1429 O O . TRP A 1 173 ? -4.368 16.292 53.544 1.00 37.43 170 TRP A O 1
ATOM 1440 N N . LEU A 1 174 ? -4.447 18.457 52.856 1.00 31.04 171 LEU A N 1
ATOM 1441 C CA . LEU A 1 174 ? -3.111 18.820 53.345 1.00 30.98 171 LEU A CA 1
ATOM 1442 C C . LEU A 1 174 ? -3.129 18.976 54.871 1.00 31.97 171 LEU A C 1
ATOM 1443 O O . LEU A 1 174 ? -2.340 18.346 55.575 1.00 32.49 171 LEU A O 1
ATOM 1448 N N . GLY A 1 175 ? -4.013 19.834 55.346 1.00 25.71 172 GLY A N 1
ATOM 1449 C CA . GLY A 1 175 ? -4.187 20.116 56.761 1.00 24.34 172 GLY A CA 1
ATOM 1450 C C . GLY A 1 175 ? -5.625 19.938 57.196 1.00 26.15 172 GLY A C 1
ATOM 1451 O O . GLY A 1 175 ? -6.534 19.832 56.365 1.00 24.57 172 GLY A O 1
ATOM 1452 N N . ILE A 1 176 ? -5.830 19.901 58.506 1.00 22.06 173 ILE A N 1
ATOM 1453 C CA . ILE A 1 176 ? -7.152 19.748 59.112 1.00 21.17 173 ILE A CA 1
ATOM 1454 C C . ILE A 1 176 ? -7.436 21.020 59.889 1.00 23.26 173 ILE A C 1
ATOM 1455 O O . ILE A 1 176 ? -6.705 21.349 60.831 1.00 22.08 173 ILE A O 1
ATOM 1460 N N . ILE A 1 177 ? -8.518 21.703 59.508 1.00 19.55 174 ILE A N 1
ATOM 1461 C CA . ILE A 1 177 ? -8.943 22.944 60.135 1.00 18.87 174 ILE A CA 1
ATOM 1462 C C . ILE A 1 177 ? -10.200 22.700 60.973 1.00 21.98 174 ILE A C 1
ATOM 1463 O O . ILE A 1 177 ? -11.148 22.065 60.493 1.00 21.63 174 ILE A O 1
ATOM 1468 N N . ILE A 1 178 ? -10.228 23.246 62.195 1.00 18.59 175 ILE A N 1
ATOM 1469 C CA . ILE A 1 178 ? -11.429 23.262 63.013 1.00 18.26 175 ILE A CA 1
ATOM 1470 C C . ILE A 1 178 ? -11.789 24.745 63.169 1.00 21.24 175 ILE A C 1
ATOM 1471 O O . ILE A 1 178 ? -10.893 25.574 63.304 1.00 18.34 175 ILE A O 1
ATOM 1476 N N . THR A 1 179 ? -13.069 25.104 63.037 1.00 19.77 176 THR A N 1
ATOM 1477 C CA . THR A 1 179 ? -13.439 26.524 63.089 1.00 19.17 176 THR A CA 1
ATOM 1478 C C . THR A 1 179 ? -14.780 26.708 63.794 1.00 20.82 176 THR A C 1
ATOM 1479 O O . THR A 1 179 ? -15.588 25.786 63.817 1.00 19.89 176 THR A O 1
ATOM 1483 N N . ALA A 1 180 ? -15.012 27.906 64.368 1.00 18.32 177 ALA A N 1
ATOM 1484 C CA . ALA A 1 180 ? -16.291 28.258 65.013 1.00 19.48 177 ALA A CA 1
ATOM 1485 C C . ALA A 1 180 ? -16.381 29.762 65.135 1.00 22.41 177 ALA A C 1
ATOM 1486 O O . ALA A 1 180 ? -15.384 30.444 64.880 1.00 20.82 177 ALA A O 1
ATOM 1488 N N . GLN A 1 181 ? -17.559 30.295 65.503 1.00 20.31 178 GLN A N 1
ATOM 1489 C CA . GLN A 1 181 ? -17.670 31.739 65.753 1.00 21.55 178 GLN A CA 1
ATOM 1490 C C . GLN A 1 181 ? -16.838 32.083 66.997 1.00 24.97 178 GLN A C 1
ATOM 1491 O O . GLN A 1 181 ? -16.739 31.256 67.907 1.00 24.32 178 GLN A O 1
ATOM 1497 N N . GLY A 1 182 ? -16.257 33.276 67.044 1.00 22.44 179 GLY A N 1
ATOM 1498 C CA . GLY A 1 182 ? -15.444 33.664 68.198 1.00 22.91 179 GLY A CA 1
ATOM 1499 C C . GLY A 1 182 ? -16.202 34.375 69.305 1.00 29.62 179 GLY A C 1
ATOM 1500 O O . GLY A 1 182 ? -17.270 34.955 69.070 1.00 29.56 179 GLY A O 1
ATOM 1501 N N . SER A 1 183 ? -15.622 34.357 70.525 1.00 27.49 180 SER A N 1
ATOM 1502 C CA . SER A 1 183 ? -16.157 35.048 71.704 1.00 29.66 180 SER A CA 1
ATOM 1503 C C . SER A 1 183 ? -15.767 36.528 71.665 1.00 37.09 180 SER A C 1
ATOM 1504 O O . SER A 1 183 ? -16.598 37.385 71.931 1.00 41.25 180 SER A O 1
ATOM 1507 N N . ASN A 1 184 ? -14.481 36.804 71.371 1.00 31.32 181 ASN A N 1
ATOM 1508 C CA . ASN A 1 184 ? -13.857 38.126 71.326 1.00 32.69 181 ASN A CA 1
ATOM 1509 C C . ASN A 1 184 ? -13.546 38.535 69.873 1.00 32.32 181 ASN A C 1
ATOM 1510 O O . ASN A 1 184 ? -13.202 39.682 69.610 1.00 33.21 181 ASN A O 1
ATOM 1515 N N . THR A 1 185 ? -13.679 37.598 68.937 1.00 27.16 182 THR A N 1
ATOM 1516 C CA . THR A 1 185 ? -13.398 37.815 67.510 1.00 25.19 182 THR A CA 1
ATOM 1517 C C . THR A 1 185 ? -14.573 37.335 66.670 1.00 27.18 182 THR A C 1
ATOM 1518 O O . THR A 1 185 ? -15.477 36.695 67.208 1.00 27.29 182 THR A O 1
ATOM 1522 N N . ASP A 1 186 ? -14.572 37.627 65.358 1.00 21.84 183 ASP A N 1
ATOM 1523 C CA . ASP A 1 186 ? -15.655 37.174 64.483 1.00 21.54 183 ASP A CA 1
ATOM 1524 C C . ASP A 1 186 ? -15.667 35.664 64.368 1.00 24.30 183 ASP A C 1
ATOM 1525 O O . ASP A 1 186 ? -16.738 35.051 64.443 1.00 22.55 183 ASP A O 1
ATOM 1530 N N . PHE A 1 187 ? -14.474 35.056 64.180 1.00 19.81 184 PHE A N 1
ATOM 1531 C CA . PHE A 1 187 ? -14.350 33.615 64.076 1.00 17.31 184 PHE A CA 1
ATOM 1532 C C . PHE A 1 187 ? -13.006 33.176 64.575 1.00 21.09 184 PHE A C 1
ATOM 1533 O O . PHE A 1 187 ? -12.093 33.996 64.727 1.00 20.58 184 PHE A O 1
ATOM 1541 N N . VAL A 1 188 ? -12.889 31.867 64.849 1.00 17.50 185 VAL A N 1
ATOM 1542 C CA . VAL A 1 188 ? -11.666 31.277 65.361 1.00 17.60 185 VAL A CA 1
ATOM 1543 C C . VAL A 1 188 ? -11.366 30.024 64.597 1.00 19.34 185 VAL A C 1
ATOM 1544 O O . VAL A 1 188 ? -12.276 29.426 64.010 1.00 17.83 185 VAL A O 1
ATOM 1548 N N . SER A 1 189 ? -10.115 29.586 64.650 1.00 15.84 186 SER A N 1
ATOM 1549 C CA . SER A 1 189 ? -9.709 28.315 64.029 1.00 15.52 186 SER A CA 1
ATOM 1550 C C . SER A 1 189 ? -8.428 27.798 64.661 1.00 18.86 186 SER A C 1
ATOM 1551 O O . SER A 1 189 ? -7.765 28.506 65.411 1.00 18.06 186 SER A O 1
ATOM 1554 N N . ARG A 1 190 ? -8.163 26.530 64.431 1.00 15.49 187 ARG A N 1
ATOM 1555 C CA . ARG A 1 190 ? -6.929 25.834 64.760 1.00 15.52 187 ARG A CA 1
ATOM 1556 C C . ARG A 1 190 ? -6.596 24.995 63.533 1.00 19.52 187 ARG A C 1
ATOM 1557 O O . ARG A 1 190 ? -7.505 24.484 62.867 1.00 19.63 187 ARG A O 1
ATOM 1565 N N . TYR A 1 191 ? -5.312 24.919 63.196 1.00 16.12 188 TYR A N 1
ATOM 1566 C CA . TYR A 1 191 ? -4.856 24.223 61.996 1.00 16.36 188 TYR A CA 1
ATOM 1567 C C . TYR A 1 191 ? -3.863 23.134 62.392 1.00 20.02 188 TYR A C 1
ATOM 1568 O O . TYR A 1 191 ? -2.854 23.424 63.033 1.00 18.97 188 TYR A O 1
ATOM 1577 N N . PHE A 1 192 ? -4.135 21.894 61.986 1.00 18.95 189 PHE A N 1
ATOM 1578 C CA . PHE A 1 192 ? -3.299 20.741 62.321 1.00 19.00 189 PHE A CA 1
ATOM 1579 C C . PHE A 1 192 ? -2.592 20.182 61.088 1.00 24.82 189 PHE A C 1
ATOM 1580 O O . PHE A 1 192 ? -3.217 19.985 60.033 1.00 23.92 189 PHE A O 1
ATOM 1588 N N . CYS A 1 193 ? -1.273 19.920 61.247 1.00 23.11 190 CYS A N 1
ATOM 1589 C CA . CYS A 1 193 ? -0.372 19.380 60.229 1.00 24.49 190 CYS A CA 1
ATOM 1590 C C . CYS A 1 193 ? -0.044 17.932 60.609 1.00 29.71 190 CYS A C 1
ATOM 1591 O O . CYS A 1 193 ? 0.901 17.696 61.382 1.00 27.87 190 CYS A O 1
ATOM 1594 N N . PRO A 1 194 ? -0.850 16.959 60.114 1.00 27.20 191 PRO A N 1
ATOM 1595 C CA . PRO A 1 194 ? -0.685 15.566 60.559 1.00 28.40 191 PRO A CA 1
ATOM 1596 C C . PRO A 1 194 ? 0.677 14.939 60.250 1.00 34.64 191 PRO A C 1
ATOM 1597 O O . PRO A 1 194 ? 1.197 14.213 61.101 1.00 34.50 191 PRO A O 1
ATOM 1601 N N . GLU A 1 195 ? 1.271 15.248 59.086 1.00 32.49 192 GLU A N 1
ATOM 1602 C CA . GLU A 1 195 ? 2.561 14.660 58.723 1.00 34.62 192 GLU A CA 1
ATOM 1603 C C . GLU A 1 195 ? 3.706 15.320 59.493 1.00 38.15 192 GLU A C 1
ATOM 1604 O O . GLU A 1 195 ? 4.743 14.687 59.687 1.00 39.25 192 GLU A O 1
ATOM 1610 N N . LEU A 1 196 ? 3.504 16.562 59.964 1.00 32.63 193 LEU A N 1
ATOM 1611 C CA . LEU A 1 196 ? 4.493 17.265 60.770 1.00 32.63 193 LEU A CA 1
ATOM 1612 C C . LEU A 1 196 ? 4.303 16.949 62.271 1.00 35.71 193 LEU A C 1
ATOM 1613 O O . LEU A 1 196 ? 5.147 17.351 63.078 1.00 35.42 193 LEU A O 1
ATOM 1618 N N . ASP A 1 197 ? 3.202 16.228 62.645 1.00 31.84 194 ASP A N 1
ATOM 1619 C CA . ASP A 1 197 ? 2.837 15.896 64.042 1.00 31.06 194 ASP A CA 1
ATOM 1620 C C . ASP A 1 197 ? 2.762 17.197 64.888 1.00 31.05 194 ASP A C 1
ATOM 1621 O O . ASP A 1 197 ? 3.228 17.246 66.029 1.00 29.45 194 ASP A O 1
ATOM 1626 N N . SER A 1 198 ? 2.216 18.269 64.300 1.00 26.03 195 SER A N 1
ATOM 1627 C CA . SER A 1 198 ? 2.194 19.550 64.994 1.00 23.67 195 SER A CA 1
ATOM 1628 C C . SER A 1 198 ? 0.985 20.382 64.650 1.00 25.04 195 SER A C 1
ATOM 1629 O O . SER A 1 198 ? 0.333 20.185 63.615 1.00 24.44 195 SER A O 1
ATOM 1632 N N . GLU A 1 199 ? 0.697 21.332 65.532 1.00 20.27 196 GLU A N 1
ATOM 1633 C CA . GLU A 1 199 ? -0.361 22.310 65.324 1.00 18.55 196 GLU A CA 1
ATOM 1634 C C . GLU A 1 199 ? 0.294 23.600 64.843 1.00 20.58 196 GLU A C 1
ATOM 1635 O O . GLU A 1 199 ? 1.229 24.091 65.467 1.00 19.40 196 GLU A O 1
ATOM 1641 N N . ASP A 1 200 ? -0.171 24.134 63.719 1.00 17.93 197 ASP A N 1
ATOM 1642 C CA . ASP A 1 200 ? 0.421 25.356 63.176 1.00 17.23 197 ASP A CA 1
ATOM 1643 C C . ASP A 1 200 ? 0.039 26.560 64.068 1.00 19.90 197 ASP A C 1
ATOM 1644 O O . ASP A 1 200 ? -1.142 26.748 64.342 1.00 19.08 197 ASP A O 1
ATOM 1649 N N . PRO A 1 201 ? 1.017 27.350 64.568 1.00 17.99 198 PRO A N 1
ATOM 1650 C CA . PRO A 1 201 ? 0.673 28.495 65.437 1.00 18.08 198 PRO A CA 1
ATOM 1651 C C . PRO A 1 201 ? -0.296 29.488 64.771 1.00 19.59 198 PRO A C 1
ATOM 1652 O O . PRO A 1 201 ? -1.290 29.866 65.388 1.00 18.69 198 PRO A O 1
ATOM 1656 N N . VAL A 1 202 ? -0.003 29.923 63.538 1.00 16.75 199 VAL A N 1
ATOM 1657 C CA . VAL A 1 202 ? -0.847 30.860 62.773 1.00 17.03 199 VAL A CA 1
ATOM 1658 C C . VAL A 1 202 ? -0.733 30.488 61.304 1.00 21.24 199 VAL A C 1
ATOM 1659 O O . VAL A 1 202 ? 0.382 30.325 60.800 1.00 21.61 199 VAL A O 1
ATOM 1663 N N . THR A 1 203 ? -1.874 30.363 60.625 1.00 17.99 200 THR A N 1
ATOM 1664 C CA . THR A 1 203 ? -1.904 29.975 59.218 1.00 17.26 200 THR A CA 1
ATOM 1665 C C . THR A 1 203 ? -2.601 31.046 58.382 1.00 21.27 200 THR A C 1
ATOM 1666 O O . THR A 1 203 ? -3.793 31.283 58.556 1.00 20.27 200 THR A O 1
ATOM 1670 N N . GLY A 1 204 ? -1.867 31.673 57.475 1.00 19.05 201 GLY A N 1
ATOM 1671 C CA . GLY A 1 204 ? -2.486 32.668 56.606 1.00 18.81 201 GLY A CA 1
ATOM 1672 C C . GLY A 1 204 ? -3.380 32.063 55.534 1.00 20.88 201 GLY A C 1
ATOM 1673 O O . GLY A 1 204 ? -4.505 32.522 55.336 1.00 21.04 201 GLY A O 1
ATOM 1674 N N . SER A 1 205 ? -2.908 31.013 54.852 1.00 18.46 202 SER A N 1
ATOM 1675 C CA . SER A 1 205 ? -3.593 30.432 53.674 1.00 17.97 202 SER A CA 1
ATOM 1676 C C . SER A 1 205 ? -4.947 29.757 53.979 1.00 20.22 202 SER A C 1
ATOM 1677 O O . SER A 1 205 ? -5.803 29.729 53.093 1.00 19.21 202 SER A O 1
ATOM 1680 N N . SER A 1 206 ? -5.165 29.251 55.207 1.00 17.48 203 SER A N 1
ATOM 1681 C CA . SER A 1 206 ? -6.482 28.718 55.601 1.00 16.98 203 SER A CA 1
ATOM 1682 C C . SER A 1 206 ? -7.552 29.835 55.506 1.00 19.89 203 SER A C 1
ATOM 1683 O O . SER A 1 206 ? -8.724 29.557 55.238 1.00 20.26 203 SER A O 1
ATOM 1686 N N . HIS A 1 207 ? -7.126 31.107 55.680 1.00 16.11 204 HIS A N 1
ATOM 1687 C CA . HIS A 1 207 ? -8.045 32.242 55.636 1.00 16.54 204 HIS A CA 1
ATOM 1688 C C . HIS A 1 207 ? -8.536 32.515 54.195 1.00 19.95 204 HIS A C 1
ATOM 1689 O O . HIS A 1 207 ? -9.559 33.180 54.036 1.00 20.03 204 HIS A O 1
ATOM 1696 N N . CYS A 1 208 ? -7.914 31.886 53.160 1.00 18.31 205 CYS A N 1
ATOM 1697 C CA . CYS A 1 208 ? -8.454 31.917 51.786 1.00 18.51 205 CYS A CA 1
ATOM 1698 C C . CYS A 1 208 ? -9.847 31.292 51.750 1.00 21.70 205 CYS A C 1
ATOM 1699 O O . CYS A 1 208 ? -10.677 31.709 50.952 1.00 19.82 205 CYS A O 1
ATOM 1702 N N . ASN A 1 209 ? -10.075 30.263 52.585 1.00 18.90 206 ASN A N 1
ATOM 1703 C CA . ASN A 1 209 ? -11.363 29.586 52.713 1.00 19.13 206 ASN A CA 1
ATOM 1704 C C . ASN A 1 209 ? -12.201 30.172 53.828 1.00 21.30 206 ASN A C 1
ATOM 1705 O O . ASN A 1 209 ? -13.411 30.291 53.674 1.00 21.17 206 ASN A O 1
ATOM 1710 N N . LEU A 1 210 ? -11.582 30.438 54.994 1.00 18.42 207 LEU A N 1
ATOM 1711 C CA . LEU A 1 210 ? -12.327 30.859 56.177 1.00 17.82 207 LEU A CA 1
ATOM 1712 C C . LEU A 1 210 ? -12.976 32.211 55.991 1.00 20.43 207 LEU A C 1
ATOM 1713 O O . LEU A 1 210 ? -14.112 32.392 56.440 1.00 20.09 207 LEU A O 1
ATOM 1718 N N . ILE A 1 211 ? -12.297 33.142 55.291 1.00 15.61 208 ILE A N 1
ATOM 1719 C CA . ILE A 1 211 ? -12.829 34.496 55.069 1.00 15.24 208 ILE A CA 1
ATOM 1720 C C . ILE A 1 211 ? -14.126 34.432 54.220 1.00 21.30 208 ILE A C 1
ATOM 1721 O O . ILE A 1 211 ? -15.136 34.917 54.735 1.00 20.50 208 ILE A O 1
ATOM 1726 N N . PRO A 1 212 ? -14.176 33.859 52.976 1.00 18.80 209 PRO A N 1
ATOM 1727 C CA . PRO A 1 212 ? -15.463 33.836 52.247 1.00 19.47 209 PRO A CA 1
ATOM 1728 C C . PRO A 1 212 ? -16.528 33.068 53.017 1.00 22.93 209 PRO A C 1
ATOM 1729 O O . PRO A 1 212 ? -17.689 33.479 53.015 1.00 23.40 209 PRO A O 1
ATOM 1733 N N . TYR A 1 213 ? -16.145 31.986 53.687 1.00 19.61 210 TYR A N 1
ATOM 1734 C CA . TYR A 1 213 ? -17.130 31.229 54.446 1.00 20.15 210 TYR A CA 1
ATOM 1735 C C . TYR A 1 213 ? -17.778 31.994 55.603 1.00 23.33 210 TYR A C 1
ATOM 1736 O O . TYR A 1 213 ? -18.992 32.031 55.705 1.00 22.70 210 TYR A O 1
ATOM 1745 N N . TRP A 1 214 ? -16.977 32.657 56.431 1.00 19.51 211 TRP A N 1
ATOM 1746 C CA . TRP A 1 214 ? -17.526 33.430 57.543 1.00 20.16 211 TRP A CA 1
ATOM 1747 C C . TRP A 1 214 ? -18.112 34.759 57.075 1.00 24.44 211 TRP A C 1
ATOM 1748 O O . TRP A 1 214 ? -19.076 35.238 57.686 1.00 23.71 211 TRP A O 1
ATOM 1759 N N . SER A 1 215 ? -17.579 35.332 55.969 1.00 21.49 212 SER A N 1
ATOM 1760 C CA . SER A 1 215 ? -18.156 36.551 55.396 1.00 23.52 212 SER A CA 1
ATOM 1761 C C . SER A 1 215 ? -19.640 36.338 55.040 1.00 28.53 212 SER A C 1
ATOM 1762 O O . SER A 1 215 ? -20.454 37.206 55.343 1.00 29.48 212 SER A O 1
ATOM 1765 N N A GLU A 1 216 ? -19.970 35.190 54.420 0.50 27.41 213 GLU A N 1
ATOM 1766 N N B GLU A 1 216 ? -19.980 35.187 54.400 0.50 27.81 213 GLU A N 1
ATOM 1767 C CA A GLU A 1 216 ? -21.328 34.836 54.023 0.50 28.24 213 GLU A CA 1
ATOM 1768 C CA B GLU A 1 216 ? -21.363 34.865 54.025 0.50 28.86 213 GLU A CA 1
ATOM 1769 C C A GLU A 1 216 ? -22.213 34.568 55.258 0.50 32.20 213 GLU A C 1
ATOM 1770 C C B GLU A 1 216 ? -22.219 34.603 55.274 0.50 32.38 213 GLU A C 1
ATOM 1771 O O A GLU A 1 216 ? -23.342 35.061 55.322 0.50 32.26 213 GLU A O 1
ATOM 1772 O O B GLU A 1 216 ? -23.338 35.114 55.365 0.50 32.29 213 GLU A O 1
ATOM 1783 N N . LYS A 1 217 ? -21.694 33.802 56.231 1.00 28.26 214 LYS A N 1
ATOM 1784 C CA . LYS A 1 217 ? -22.414 33.440 57.457 1.00 28.51 214 LYS A CA 1
ATOM 1785 C C . LYS A 1 217 ? -22.716 34.635 58.363 1.00 32.83 214 LYS A C 1
ATOM 1786 O O . LYS A 1 217 ? -23.795 34.690 58.952 1.00 34.15 214 LYS A O 1
ATOM 1792 N N . LEU A 1 218 ? -21.770 35.577 58.476 1.00 28.56 215 LEU A N 1
ATOM 1793 C CA . LEU A 1 218 ? -21.872 36.721 59.387 1.00 28.82 215 LEU A CA 1
ATOM 1794 C C . LEU A 1 218 ? -22.340 38.013 58.702 1.00 34.33 215 LEU A C 1
ATOM 1795 O O . LEU A 1 218 ? -22.694 38.961 59.396 1.00 35.23 215 LEU A O 1
ATOM 1800 N N . GLY A 1 219 ? -22.338 38.037 57.372 1.00 32.15 216 GLY A N 1
ATOM 1801 C CA . GLY A 1 219 ? -22.716 39.203 56.573 1.00 33.08 216 GLY A CA 1
ATOM 1802 C C . GLY A 1 219 ? -21.762 40.369 56.753 1.00 34.95 216 GLY A C 1
ATOM 1803 O O . GLY A 1 219 ? -22.201 41.517 56.842 1.00 36.19 216 GLY A O 1
ATOM 1804 N N . LYS A 1 220 ? -20.446 40.083 56.816 1.00 29.56 217 LYS A N 1
ATOM 1805 C CA . LYS A 1 220 ? -19.409 41.099 57.031 1.00 28.37 217 LYS A CA 1
ATOM 1806 C C . LYS A 1 220 ? -18.276 41.000 56.006 1.00 31.50 217 LYS A C 1
ATOM 1807 O O . LYS A 1 220 ? -17.835 39.894 55.683 1.00 29.36 217 LYS A O 1
ATOM 1813 N N . HIS A 1 221 ? -17.771 42.155 55.536 1.00 30.17 218 HIS A N 1
ATOM 1814 C CA . HIS A 1 221 ? -16.658 42.178 54.579 1.00 30.81 218 HIS A CA 1
ATOM 1815 C C . HIS A 1 221 ? -15.327 42.350 55.305 1.00 31.31 218 HIS A C 1
ATOM 1816 O O . HIS A 1 221 ? -14.301 41.956 54.766 1.00 29.66 218 HIS A O 1
ATOM 1823 N N . LYS A 1 222 ? -15.348 42.943 56.514 1.00 27.33 219 LYS A N 1
ATOM 1824 C CA . LYS A 1 222 ? -14.172 43.146 57.364 1.00 25.72 219 LYS A CA 1
ATOM 1825 C C . LYS A 1 222 ? -14.392 42.401 58.648 1.00 27.56 219 LYS A C 1
ATOM 1826 O O . LYS A 1 222 ? -15.427 42.588 59.293 1.00 27.59 219 LYS A O 1
ATOM 1832 N N . MET A 1 223 ? -13.446 41.540 59.009 1.00 21.64 220 MET A N 1
ATOM 1833 C CA . MET A 1 223 ? -13.545 40.700 60.200 1.00 20.46 220 MET A CA 1
ATOM 1834 C C . MET A 1 223 ? -12.216 40.544 60.884 1.00 25.39 220 MET A C 1
ATOM 1835 O O . MET A 1 223 ? -11.166 40.807 60.282 1.00 22.85 220 MET A O 1
ATOM 1840 N N A VAL A 1 224 ? -12.248 40.105 62.148 0.50 22.61 221 VAL A N 1
ATOM 1841 N N B VAL A 1 224 ? -12.258 40.091 62.151 0.50 23.61 221 VAL A N 1
ATOM 1842 C CA A VAL A 1 224 ? -11.043 39.768 62.890 0.50 21.10 221 VAL A CA 1
ATOM 1843 C CA B VAL A 1 224 ? -11.090 39.779 62.977 0.50 22.72 221 VAL A CA 1
ATOM 1844 C C A VAL A 1 224 ? -11.172 38.285 63.248 0.50 24.76 221 VAL A C 1
ATOM 1845 C C B VAL A 1 224 ? -11.173 38.289 63.313 0.50 25.59 221 VAL A C 1
ATOM 1846 O O A VAL A 1 224 ? -12.256 37.821 63.621 0.50 24.49 221 VAL A O 1
ATOM 1847 O O B VAL A 1 224 ? -12.220 37.827 63.781 0.50 25.46 221 VAL A O 1
ATOM 1854 N N . ALA A 1 225 ? -10.084 37.544 63.067 1.00 20.82 222 ALA A N 1
ATOM 1855 C CA . ALA A 1 225 ? -10.022 36.112 63.352 1.00 20.23 222 ALA A CA 1
ATOM 1856 C C . ALA A 1 225 ? -8.914 35.832 64.339 1.00 22.85 222 ALA A C 1
ATOM 1857 O O . ALA A 1 225 ? -7.907 36.545 64.377 1.00 22.62 222 ALA A O 1
ATOM 1859 N N . ALA A 1 226 ? -9.084 34.786 65.118 1.00 19.49 223 ALA A N 1
ATOM 1860 C CA . ALA A 1 226 ? -8.036 34.334 66.029 1.00 18.51 223 ALA A CA 1
ATOM 1861 C C . ALA A 1 226 ? -7.701 32.907 65.674 1.00 20.48 223 ALA A C 1
ATOM 1862 O O . ALA A 1 226 ? -8.575 32.145 65.249 1.00 20.75 223 ALA A O 1
ATOM 1864 N N . GLN A 1 227 ? -6.435 32.559 65.786 1.00 16.71 224 GLN A N 1
ATOM 1865 C CA . GLN A 1 227 ? -5.981 31.184 65.628 1.00 16.11 224 GLN A CA 1
ATOM 1866 C C . GLN A 1 227 ? -5.634 30.755 67.037 1.00 21.11 224 GLN A C 1
ATOM 1867 O O . GLN A 1 227 ? -4.735 31.342 67.644 1.00 19.35 224 GLN A O 1
ATOM 1873 N N . LEU A 1 228 ? -6.418 29.818 67.594 1.00 18.82 225 LEU A N 1
ATOM 1874 C CA . LEU A 1 228 ? -6.335 29.445 69.000 1.00 18.06 225 LEU A CA 1
ATOM 1875 C C . LEU A 1 228 ? -5.326 28.325 69.279 1.00 21.30 225 LEU A C 1
ATOM 1876 O O . LEU A 1 228 ? -5.619 27.345 69.972 1.00 22.19 225 LEU A O 1
ATOM 1881 N N . SER A 1 229 ? -4.102 28.513 68.777 1.00 17.85 226 SER A N 1
ATOM 1882 C CA . SER A 1 229 ? -2.968 27.642 69.070 1.00 18.45 226 SER A CA 1
ATOM 1883 C C . SER A 1 229 ? -2.443 28.040 70.456 1.00 24.12 226 SER A C 1
ATOM 1884 O O . SER A 1 229 ? -2.862 29.083 70.974 1.00 23.40 226 SER A O 1
ATOM 1887 N N . ASN A 1 230 ? -1.501 27.271 71.013 1.00 24.28 227 ASN A N 1
ATOM 1888 C CA . ASN A 1 230 ? -0.848 27.552 72.300 1.00 25.63 227 ASN A CA 1
ATOM 1889 C C . ASN A 1 230 ? -0.290 28.988 72.293 1.00 27.49 227 ASN A C 1
ATOM 1890 O O . ASN A 1 230 ? -0.588 29.771 73.191 1.00 27.27 227 ASN A O 1
ATOM 1895 N N . ARG A 1 231 ? 0.451 29.344 71.228 1.00 22.65 228 ARG A N 1
ATOM 1896 C CA . ARG A 1 231 ? 1.036 30.677 71.074 1.00 20.58 228 ARG A CA 1
ATOM 1897 C C . ARG A 1 231 ? -0.042 31.715 70.732 1.00 23.16 228 ARG A C 1
ATOM 1898 O O . ARG A 1 231 ? -0.048 32.801 71.320 1.00 23.76 228 ARG A O 1
ATOM 1906 N N . GLY A 1 232 ? -0.944 31.347 69.826 1.00 19.81 229 GLY A N 1
ATOM 1907 C CA . GLY A 1 232 ? -2.082 32.162 69.412 1.00 19.23 229 GLY A CA 1
ATOM 1908 C C . GLY A 1 232 ? -1.753 33.211 68.381 1.00 22.78 229 GLY A C 1
ATOM 1909 O O . GLY A 1 232 ? -0.664 33.790 68.381 1.00 23.62 229 GLY A O 1
ATOM 1910 N N . GLY A 1 233 ? -2.701 33.452 67.494 1.00 20.35 230 GLY A N 1
ATOM 1911 C CA . GLY A 1 233 ? -2.523 34.463 66.464 1.00 20.35 230 GLY A CA 1
ATOM 1912 C C . GLY A 1 233 ? -3.764 35.286 66.233 1.00 23.49 230 GLY A C 1
ATOM 1913 O O . GLY A 1 233 ? -4.871 34.833 66.513 1.00 20.16 230 GLY A O 1
ATOM 1914 N N . ILE A 1 234 ? -3.563 36.519 65.769 1.00 20.52 231 ILE A N 1
ATOM 1915 C CA . ILE A 1 234 ? -4.641 37.432 65.410 1.00 20.09 231 ILE A CA 1
ATOM 1916 C C . ILE A 1 234 ? -4.451 37.776 63.946 1.00 22.42 231 ILE A C 1
ATOM 1917 O O . ILE A 1 234 ? -3.348 38.149 63.539 1.00 22.00 231 ILE A O 1
ATOM 1922 N N . ILE A 1 235 ? -5.526 37.621 63.157 1.00 18.57 232 ILE A N 1
ATOM 1923 C CA . ILE A 1 235 ? -5.504 37.861 61.717 1.00 17.51 232 ILE A CA 1
ATOM 1924 C C . ILE A 1 235 ? -6.589 38.842 61.344 1.00 20.45 232 ILE A C 1
ATOM 1925 O O . ILE A 1 235 ? -7.773 38.580 61.606 1.00 20.32 232 ILE A O 1
ATOM 1930 N N . GLN A 1 236 ? -6.194 39.952 60.719 1.00 17.84 233 GLN A N 1
ATOM 1931 C CA . GLN A 1 236 ? -7.136 40.948 60.191 1.00 19.12 233 GLN A CA 1
ATOM 1932 C C . GLN A 1 236 ? -7.538 40.443 58.819 1.00 22.58 233 GLN A C 1
ATOM 1933 O O . GLN A 1 236 ? -6.657 40.094 58.014 1.00 21.39 233 GLN A O 1
ATOM 1939 N N . CYS A 1 237 ? -8.849 40.360 58.577 1.00 18.35 234 CYS A N 1
ATOM 1940 C CA . CYS A 1 237 ? -9.458 39.761 57.390 1.00 18.03 234 CYS A CA 1
ATOM 1941 C C . CYS A 1 237 ? -10.324 40.736 56.663 1.00 22.48 234 CYS A C 1
ATOM 1942 O O . CYS A 1 237 ? -11.133 41.424 57.294 1.00 22.37 234 CYS A O 1
ATOM 1945 N N A GLU A 1 238 ? -10.226 40.761 55.328 0.50 18.21 235 GLU A N 1
ATOM 1946 N N B GLU A 1 238 ? -10.209 40.748 55.333 0.50 19.77 235 GLU A N 1
ATOM 1947 C CA A GLU A 1 238 ? -11.061 41.634 54.505 0.50 18.02 235 GLU A CA 1
ATOM 1948 C CA B GLU A 1 238 ? -11.004 41.597 54.453 0.50 20.44 235 GLU A CA 1
ATOM 1949 C C A GLU A 1 238 ? -11.335 41.007 53.147 0.50 22.98 235 GLU A C 1
ATOM 1950 C C B GLU A 1 238 ? -11.364 40.873 53.175 0.50 23.96 235 GLU A C 1
ATOM 1951 O O A GLU A 1 238 ? -10.406 40.552 52.472 0.50 21.42 235 GLU A O 1
ATOM 1952 O O B GLU A 1 238 ? -10.511 40.202 52.581 0.50 22.44 235 GLU A O 1
ATOM 1963 N N . VAL A 1 239 ? -12.620 41.037 52.735 1.00 20.70 236 VAL A N 1
ATOM 1964 C CA . VAL A 1 239 ? -13.091 40.543 51.437 1.00 21.62 236 VAL A CA 1
ATOM 1965 C C . VAL A 1 239 ? -12.848 41.706 50.481 1.00 27.86 236 VAL A C 1
ATOM 1966 O O . VAL A 1 239 ? -13.365 42.813 50.720 1.00 27.25 236 VAL A O 1
ATOM 1970 N N . LEU A 1 240 ? -12.062 41.475 49.427 1.00 25.11 237 LEU A N 1
ATOM 1971 C CA . LEU A 1 240 ? -11.785 42.504 48.422 1.00 26.38 237 LEU A CA 1
ATOM 1972 C C . LEU A 1 240 ? -12.665 42.259 47.159 1.00 33.97 237 LEU A C 1
ATOM 1973 O O . LEU A 1 240 ? -13.392 41.273 47.107 1.00 33.31 237 LEU A O 1
ATOM 1978 N N . LYS A 1 241 ? -12.654 43.190 46.192 1.00 39.63 238 LYS A N 1
ATOM 1979 C CA . LYS A 1 241 ? -13.553 43.199 45.028 1.00 41.62 238 LYS A CA 1
ATOM 1980 C C . LYS A 1 241 ? -13.412 42.070 43.968 1.00 46.77 238 LYS A C 1
ATOM 1981 O O . LYS A 1 241 ? -14.437 41.559 43.498 1.00 49.68 238 LYS A O 1
ATOM 1987 N N . ASP A 1 242 ? -12.189 41.764 43.529 1.00 40.31 239 ASP A N 1
ATOM 1988 C CA . ASP A 1 242 ? -11.862 40.850 42.417 1.00 38.38 239 ASP A CA 1
ATOM 1989 C C . ASP A 1 242 ? -11.617 39.385 42.849 1.00 35.59 239 ASP A C 1
ATOM 1990 O O . ASP A 1 242 ? -10.663 38.751 42.378 1.00 35.01 239 ASP A O 1
ATOM 1995 N N . ASN A 1 243 ? -12.481 38.844 43.725 1.00 28.10 240 ASN A N 1
ATOM 1996 C CA . ASN A 1 243 ? -12.355 37.473 44.255 1.00 26.61 240 ASN A CA 1
ATOM 1997 C C . ASN A 1 243 ? -10.993 37.295 44.944 1.00 26.60 240 ASN A C 1
ATOM 1998 O O . ASN A 1 243 ? -10.289 36.298 44.735 1.00 25.83 240 ASN A O 1
ATOM 2003 N N . THR A 1 244 ? -10.611 38.293 45.740 1.00 22.14 241 THR A N 1
ATOM 2004 C CA . THR A 1 244 ? -9.394 38.198 46.545 1.00 20.81 241 THR A CA 1
ATOM 2005 C C . THR A 1 244 ? -9.746 38.541 47.963 1.00 23.41 241 THR A C 1
ATOM 2006 O O . THR A 1 244 ? -10.823 39.089 48.227 1.00 23.74 241 THR A O 1
ATOM 2010 N N . VAL A 1 245 ? -8.837 38.217 48.881 1.00 17.97 242 VAL A N 1
ATOM 2011 C CA . VAL A 1 245 ? -8.979 38.521 50.293 1.00 17.33 242 VAL A CA 1
ATOM 2012 C C . VAL A 1 245 ? -7.688 39.159 50.785 1.00 22.08 242 VAL A C 1
ATOM 2013 O O . VAL A 1 245 ? -6.606 38.868 50.259 1.00 21.65 242 VAL A O 1
ATOM 2017 N N . LYS A 1 246 ? -7.794 40.032 51.795 1.00 17.73 243 LYS A N 1
ATOM 2018 C CA . LYS A 1 246 ? -6.625 40.618 52.415 1.00 17.18 243 LYS A CA 1
ATOM 2019 C C . LYS A 1 246 ? -6.452 39.976 53.795 1.00 21.38 243 LYS A C 1
ATOM 2020 O O . LYS A 1 246 ? -7.417 39.885 54.569 1.00 21.53 243 LYS A O 1
ATOM 2026 N N . ILE A 1 247 ? -5.239 39.486 54.063 1.00 17.43 244 ILE A N 1
ATOM 2027 C CA . ILE A 1 247 ? -4.836 38.871 55.326 1.00 18.38 244 ILE A CA 1
ATOM 2028 C C . ILE A 1 247 ? -3.738 39.763 55.888 1.00 23.15 244 ILE A C 1
ATOM 2029 O O . ILE A 1 247 ? -2.754 40.028 55.189 1.00 21.35 244 ILE A O 1
ATOM 2034 N N . SER A 1 248 ? -3.932 40.269 57.129 1.00 19.25 245 SER A N 1
ATOM 2035 C CA . SER A 1 248 ? -2.947 41.165 57.729 1.00 19.05 245 SER A CA 1
ATOM 2036 C C . SER A 1 248 ? -2.585 40.736 59.122 1.00 20.63 245 SER A C 1
ATOM 2037 O O . SER A 1 248 ? -3.424 40.190 59.852 1.00 19.73 245 SER A O 1
ATOM 2040 N N . GLY A 1 249 ? -1.360 41.054 59.511 1.00 16.70 246 GLY A N 1
ATOM 2041 C CA . GLY A 1 249 ? -0.896 40.776 60.856 1.00 17.05 246 GLY A CA 1
ATOM 2042 C C . GLY A 1 249 ? 0.223 41.683 61.308 1.00 21.13 246 GLY A C 1
ATOM 2043 O O . GLY A 1 249 ? 0.900 42.321 60.487 1.00 20.54 246 GLY A O 1
ATOM 2044 N N . GLU A 1 250 ? 0.402 41.735 62.626 1.00 18.35 247 GLU A N 1
ATOM 2045 C CA . GLU A 1 250 ? 1.477 42.463 63.273 1.00 18.93 247 GLU A CA 1
ATOM 2046 C C . GLU A 1 250 ? 2.663 41.509 63.395 1.00 20.32 247 GLU A C 1
ATOM 2047 O O . GLU A 1 250 ? 2.494 40.293 63.249 1.00 18.35 247 GLU A O 1
ATOM 2053 N N . ALA A 1 251 ? 3.845 42.042 63.642 1.00 17.80 248 ALA A N 1
ATOM 2054 C CA . ALA A 1 251 ? 5.034 41.223 63.924 1.00 17.29 248 ALA A CA 1
ATOM 2055 C C . ALA A 1 251 ? 5.795 41.844 65.085 1.00 19.63 248 ALA A C 1
ATOM 2056 O O . ALA A 1 251 ? 5.688 43.060 65.321 1.00 19.76 248 ALA A O 1
ATOM 2058 N N . VAL A 1 252 ? 6.530 41.007 65.830 1.00 16.46 249 VAL A N 1
ATOM 2059 C CA . VAL A 1 252 ? 7.326 41.433 66.992 1.00 17.62 249 VAL A CA 1
ATOM 2060 C C . VAL A 1 252 ? 8.758 40.886 66.851 1.00 19.87 249 VAL A C 1
ATOM 2061 O O . VAL A 1 252 ? 8.931 39.713 66.519 1.00 18.70 249 VAL A O 1
ATOM 2065 N N . LEU A 1 253 ? 9.767 41.705 67.171 1.00 17.97 250 LEU A N 1
ATOM 2066 C CA . LEU A 1 253 ? 11.177 41.269 67.144 1.00 17.64 250 LEU A CA 1
ATOM 2067 C C . LEU A 1 253 ? 11.533 40.618 68.468 1.00 20.29 250 LEU A C 1
ATOM 2068 O O . LEU A 1 253 ? 11.363 41.234 69.519 1.00 21.08 250 LEU A O 1
ATOM 2073 N N . PHE A 1 254 ? 12.075 39.390 68.419 1.00 15.85 251 PHE A N 1
ATOM 2074 C CA . PHE A 1 254 ? 12.544 38.709 69.626 1.00 16.50 251 PHE A CA 1
ATOM 2075 C C . PHE A 1 254 ? 14.051 38.908 69.812 1.00 19.79 251 PHE A C 1
ATOM 2076 O O . PHE A 1 254 ? 14.507 39.178 70.918 1.00 18.91 251 PHE A O 1
ATOM 2084 N N . MET A 1 255 ? 14.828 38.746 68.738 1.00 15.59 252 MET A N 1
ATOM 2085 C CA . MET A 1 255 ? 16.277 38.743 68.844 1.00 16.04 252 MET A CA 1
ATOM 2086 C C . MET A 1 255 ? 16.875 39.282 67.549 1.00 19.96 252 MET A C 1
ATOM 2087 O O . MET A 1 255 ? 16.380 38.964 66.465 1.00 20.76 252 MET A O 1
ATOM 2092 N N . GLN A 1 256 ? 17.905 40.112 67.666 1.00 17.76 253 GLN A N 1
ATOM 2093 C CA . GLN A 1 256 ? 18.648 40.667 66.530 1.00 18.69 253 GLN A CA 1
ATOM 2094 C C . GLN A 1 256 ? 20.131 40.343 66.733 1.00 22.07 253 GLN A C 1
ATOM 2095 O O . GLN A 1 256 ? 20.675 40.612 67.795 1.00 20.29 253 GLN A O 1
ATOM 2101 N N . GLY A 1 257 ? 20.758 39.751 65.727 1.00 19.80 254 GLY A N 1
ATOM 2102 C CA . GLY A 1 257 ? 22.162 39.386 65.814 1.00 19.47 254 GLY A CA 1
ATOM 2103 C C . GLY A 1 257 ? 22.849 39.175 64.489 1.00 21.90 254 GLY A C 1
ATOM 2104 O O . GLY A 1 257 ? 22.383 39.650 63.451 1.00 20.76 254 GLY A O 1
ATOM 2105 N N . THR A 1 258 ? 23.982 38.482 64.534 1.00 18.71 255 THR A N 1
ATOM 2106 C CA . THR A 1 258 ? 24.762 38.185 63.328 1.00 19.95 255 THR A CA 1
ATOM 2107 C C . THR A 1 258 ? 25.203 36.734 63.333 1.00 24.35 255 THR A C 1
ATOM 2108 O O . THR A 1 258 ? 25.592 36.212 64.377 1.00 24.72 255 THR A O 1
ATOM 2112 N N . ILE A 1 259 ? 25.173 36.096 62.170 1.00 22.79 256 ILE A N 1
ATOM 2113 C CA . ILE A 1 259 ? 25.690 34.736 62.003 1.00 22.86 256 ILE A CA 1
ATOM 2114 C C . ILE A 1 259 ? 27.112 34.903 61.505 1.00 34.24 256 ILE A C 1
ATOM 2115 O O . ILE A 1 259 ? 27.345 35.590 60.502 1.00 33.89 256 ILE A O 1
ATOM 2120 N N A LYS A 1 260 ? 28.042 34.235 62.194 0.50 33.80 257 LYS A N 1
ATOM 2121 N N B LYS A 1 260 ? 28.088 34.321 62.236 0.50 34.33 257 LYS A N 1
ATOM 2122 C CA A LYS A 1 260 ? 29.481 34.289 61.983 0.50 35.80 257 LYS A CA 1
ATOM 2123 C CA B LYS A 1 260 ? 29.502 34.453 61.889 0.50 36.56 257 LYS A CA 1
ATOM 2124 C C A LYS A 1 260 ? 29.926 33.223 60.972 0.50 41.33 257 LYS A C 1
ATOM 2125 C C B LYS A 1 260 ? 29.960 33.305 60.965 0.50 41.57 257 LYS A C 1
ATOM 2126 O O A LYS A 1 260 ? 30.417 32.162 61.360 0.50 41.83 257 LYS A O 1
ATOM 2127 O O B LYS A 1 260 ? 30.476 32.277 61.404 0.50 41.82 257 LYS A O 1
ATOM 2138 N N . ILE A 1 261 ? 29.721 33.507 59.668 1.00 38.77 258 ILE A N 1
ATOM 2139 C CA . ILE A 1 261 ? 30.106 32.628 58.554 1.00 53.17 258 ILE A CA 1
ATOM 2140 C C . ILE A 1 261 ? 30.758 33.533 57.519 1.00 106.09 258 ILE A C 1
ATOM 2141 O O . ILE A 1 261 ? 30.244 34.626 57.271 1.00 72.59 258 ILE A O 1
#

B-factor: mean 30.2, std 14.52, range 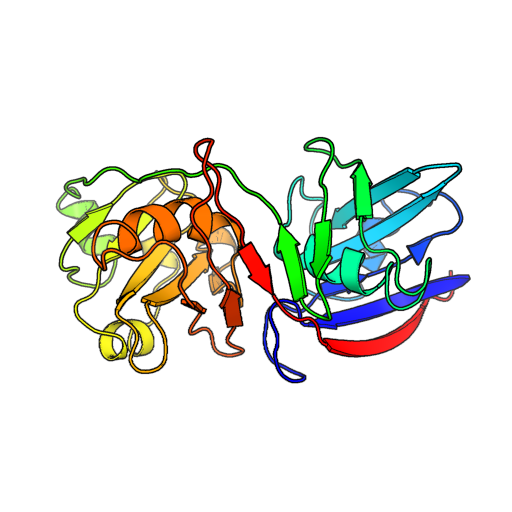[13.58, 188.69]

Solvent-accessible surface area: 12716 Å² total; per-residue (Å²): 107,13,58,12,2,30,0,4,0,2,0,62,136,66,132,96,0,1,15,0,0,0,0,1,5,105,201,159,28,90,83,148,47,6,35,124,9,1,88,151,39,110,34,58,20,0,0,1,0,15,65,41,213,88,68,41,45,0,63,0,5,28,34,188,50,52,46,85,102,7,19,24,0,2,0,0,0,0,27,0,0,0,47,65,38,69,100,87,40,99,142,1,51,0,94,23,97,59,37,126,40,84,1,42,25,84,52,107,56,2,18,6,107,38,81,43,75,96,6,127,101,54,173,30,49,116,149,44,45,118,26,3,61,34,136,25,53,47,16,24,26,33,109,1,0,4,0,22,8,107,43,35,103,71,0,78,85,15,153,36,84,39,56,56,3,80,127,6,124,109,28,118,0,1,0,0,0,1,108,21,96,137,18,25,0,0,1,20,10,0,19,8,142,137,87,45,43,23,24,0,8,2,38,0,0,7,5,0,0,11,6,9,15,134,124,52,69,91,128,144,10,41,0,8,1,51,14,160,68,18,5,55,0,64,4,49,29,44,212,108,109,27,0,44,0,5,2,68,16,36,50,101,65,106,25,78,31,177,104

Sequence (259 aa):
AMEYYIVDSSFATKLFKGNPAGVCCVLDRRIPLEELMQKIAEEENNLPETAFVVKGKGNYELRWFTPKAEIDLCGHATLAAAYVIISNFIDVNVKKIDFFTQSGKLEEVTRNGNLYEMIFFPEIMPIEIELSPQQANLIGCVPSSDVYSSSRDLILLLNSEQEVINYKPNYAQLRKLTDWLGIIITAQGSNTDFVSRYFCPELDSEDPVTGSSHCNLIPYWSEEKLGKHKMVVAAQLSNRGGIIQCEEVLKDNTVKISGEAVLFMQGTIKKI

CATH classification: 3.10.310.10 (+1 more: 3.10.310.10)

Radius of gyration: 18.44 Å; Cα contacts (8 Å, |Δi|>4): 648; chains: 1; bounding box: 53×47×32 Å

InterPro domains:
  IPR003719 Phenazine biosynthesis PhzF-like [PF02567] (6-254)
  IPR003719 Phenazine biosynthesis PhzF-like [PIRSF016184] (2-258)
  IPR003719 Phenazine biosynthesis PhzF-like [PTHR13774] (1-258)
  IPR003719 Phenazine biosynthesis PhzF-like [TIGR00654] (2-258)